Protein AF-A0A6G1GRZ4-F1 (afdb_monomer)

Structure (mmCIF, N/CA/C/O backbone):
data_AF-A0A6G1GRZ4-F1
#
_entry.id   AF-A0A6G1GRZ4-F1
#
loop_
_atom_site.group_PDB
_atom_site.id
_atom_site.type_symbol
_atom_site.label_atom_id
_atom_site.label_alt_id
_atom_site.label_comp_id
_atom_site.label_asym_id
_atom_site.label_entity_id
_atom_site.label_seq_id
_atom_site.pdbx_PDB_ins_code
_atom_site.Cartn_x
_atom_site.Cartn_y
_atom_site.Cartn_z
_atom_site.occupancy
_atom_site.B_iso_or_equiv
_atom_site.auth_seq_id
_atom_site.auth_comp_id
_atom_site.auth_asym_id
_atom_site.auth_atom_id
_atom_site.pdbx_PDB_model_num
ATOM 1 N N . MET A 1 1 ? -4.459 -6.170 14.597 1.00 85.19 1 MET A N 1
ATOM 2 C CA . MET A 1 1 ? -5.918 -6.079 14.351 1.00 85.19 1 MET A CA 1
ATOM 3 C C . MET A 1 1 ? -6.685 -5.487 15.527 1.00 85.19 1 MET A C 1
ATOM 5 O O . MET A 1 1 ? -7.408 -4.530 15.297 1.00 85.19 1 MET A O 1
ATOM 9 N N . ALA A 1 2 ? -6.501 -5.977 16.762 1.00 92.88 2 ALA A N 1
ATOM 10 C CA . ALA A 1 2 ? -7.167 -5.417 17.949 1.00 92.88 2 ALA A CA 1
ATOM 11 C C . ALA A 1 2 ? -7.044 -3.885 18.060 1.00 92.88 2 ALA A C 1
ATOM 13 O O . ALA A 1 2 ? -8.046 -3.216 18.257 1.00 92.88 2 ALA A O 1
ATOM 14 N N . GLU A 1 3 ? -5.856 -3.316 17.834 1.00 94.50 3 GLU A N 1
ATOM 15 C CA . GLU A 1 3 ? -5.660 -1.858 17.873 1.00 94.50 3 GLU A CA 1
ATOM 16 C C . GLU A 1 3 ? -6.570 -1.084 16.898 1.00 94.50 3 GLU A C 1
ATOM 18 O O . GLU A 1 3 ? -7.199 -0.107 17.303 1.00 94.50 3 GLU A O 1
ATOM 23 N N . MET A 1 4 ? -6.709 -1.539 15.650 1.00 94.25 4 MET A N 1
ATOM 24 C CA . MET A 1 4 ? -7.566 -0.894 14.647 1.00 94.25 4 MET A CA 1
ATOM 25 C C . MET A 1 4 ? -9.053 -0.998 14.996 1.00 94.25 4 MET A C 1
ATOM 27 O O . MET A 1 4 ? -9.792 -0.027 14.838 1.00 94.25 4 MET A O 1
ATOM 31 N N . LEU A 1 5 ? -9.484 -2.151 15.514 1.00 94.12 5 LEU A N 1
ATOM 32 C CA . LEU A 1 5 ? -10.855 -2.340 15.990 1.00 94.12 5 LEU A CA 1
ATOM 33 C C . LEU A 1 5 ? -11.152 -1.456 17.201 1.00 94.12 5 LEU A C 1
ATOM 35 O O . LEU A 1 5 ? -12.172 -0.774 17.213 1.00 94.12 5 LEU A O 1
ATOM 39 N N . SER A 1 6 ? -10.240 -1.394 18.173 1.00 95.75 6 SER A N 1
ATOM 40 C CA . SER A 1 6 ? -10.379 -0.520 19.338 1.00 95.75 6 SER A CA 1
ATOM 41 C C . SER A 1 6 ? -10.463 0.950 18.939 1.00 95.75 6 SER A C 1
ATOM 43 O O . SER A 1 6 ? -11.279 1.676 19.497 1.00 95.75 6 SER A O 1
ATOM 45 N N . ARG A 1 7 ? -9.682 1.396 17.943 1.00 95.50 7 ARG A N 1
ATOM 46 C CA . ARG A 1 7 ? -9.794 2.759 17.396 1.00 95.50 7 ARG A CA 1
ATOM 47 C C . ARG A 1 7 ? -11.173 3.014 16.804 1.00 95.50 7 ARG A C 1
ATOM 49 O O . ARG A 1 7 ? -11.768 4.043 17.098 1.00 95.50 7 ARG A O 1
ATOM 56 N N . TYR A 1 8 ? -11.688 2.088 15.998 1.00 94.69 8 TYR A N 1
ATOM 57 C CA . TYR A 1 8 ? -13.013 2.248 15.404 1.00 94.69 8 TYR A CA 1
ATOM 58 C C . TYR A 1 8 ? -14.123 2.275 16.463 1.00 94.69 8 TYR A C 1
ATOM 60 O O . TYR A 1 8 ? -14.968 3.166 16.439 1.00 94.69 8 TYR A O 1
ATOM 68 N N . ILE A 1 9 ? -14.079 1.355 17.432 1.00 95.19 9 ILE A N 1
ATOM 69 C CA . ILE A 1 9 ? -15.035 1.302 18.545 1.00 95.19 9 ILE A CA 1
ATOM 70 C C . ILE A 1 9 ? -14.969 2.585 19.375 1.00 95.19 9 ILE A C 1
ATOM 72 O O . ILE A 1 9 ? -16.011 3.143 19.691 1.00 95.19 9 ILE A O 1
ATOM 76 N N . ALA A 1 10 ? -13.774 3.090 19.691 1.00 95.94 10 ALA A N 1
ATOM 77 C CA . ALA A 1 10 ? -13.623 4.329 20.449 1.00 95.94 10 ALA A CA 1
ATOM 78 C C . ALA A 1 10 ? -14.286 5.525 19.745 1.00 95.94 10 ALA A C 1
ATOM 80 O O . ALA A 1 10 ? -14.980 6.289 20.403 1.00 95.94 10 ALA A O 1
ATOM 81 N N . ILE A 1 11 ? -14.138 5.639 18.419 1.00 95.12 11 ILE A N 1
ATOM 82 C CA . ILE A 1 11 ? -14.781 6.688 17.603 1.00 95.12 11 ILE A CA 1
ATOM 83 C C . ILE A 1 11 ? -16.314 6.541 17.610 1.00 95.12 11 ILE A C 1
ATOM 85 O O . ILE A 1 11 ? -17.037 7.536 17.608 1.00 95.12 11 ILE A O 1
ATOM 89 N N . ILE A 1 12 ? -16.829 5.306 17.621 1.00 95.38 12 ILE A N 1
ATOM 90 C CA . ILE A 1 12 ? -18.275 5.064 17.741 1.00 95.38 12 ILE A CA 1
ATOM 91 C C . ILE A 1 12 ? -18.772 5.477 19.127 1.00 95.38 12 ILE A C 1
ATOM 93 O O . ILE A 1 12 ? -19.764 6.191 19.249 1.00 95.38 12 ILE A O 1
ATOM 97 N N . LEU A 1 13 ? -18.072 5.045 20.176 1.00 96.62 13 LEU A N 1
ATOM 98 C CA . LEU A 1 13 ? -18.449 5.316 21.561 1.00 96.62 13 LEU A CA 1
ATOM 99 C C . LEU A 1 13 ? -18.301 6.797 21.937 1.00 96.62 13 LEU A C 1
ATOM 101 O O . LEU A 1 13 ? -19.039 7.264 22.800 1.00 96.62 13 LEU A O 1
ATOM 105 N N . SER A 1 14 ? -17.399 7.545 21.291 1.00 96.44 14 SER A N 1
ATOM 106 C CA . SER A 1 14 ? -17.286 9.001 21.464 1.00 96.44 14 SER A CA 1
ATOM 107 C C . SER A 1 14 ? -18.373 9.789 20.726 1.00 96.44 14 SER A C 1
ATOM 109 O O . SER A 1 14 ? -18.487 10.997 20.921 1.00 96.44 14 SER A O 1
ATOM 111 N N . GLY A 1 15 ? -19.183 9.131 19.888 1.00 95.31 15 GLY A N 1
ATOM 112 C CA . GLY A 1 15 ? -20.214 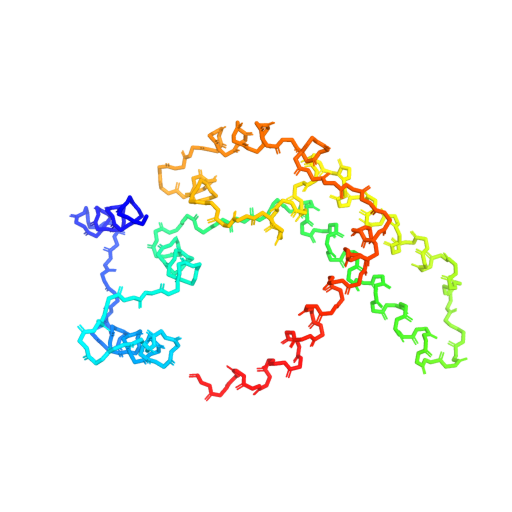9.772 19.071 1.00 95.31 15 GLY A CA 1
ATOM 113 C C . GLY A 1 15 ? -19.679 10.478 17.819 1.00 95.31 15 GLY A C 1
ATOM 114 O O . GLY A 1 15 ? -20.458 11.080 17.085 1.00 95.31 15 GLY A O 1
ATOM 115 N N . GLU A 1 16 ? -18.376 10.388 17.531 1.00 94.00 16 GLU A N 1
ATOM 116 C CA . GLU A 1 16 ? -17.759 10.976 16.331 1.00 94.00 16 GLU A CA 1
ATOM 117 C C . GLU A 1 16 ? -18.181 10.269 15.035 1.00 94.00 16 GLU A C 1
ATOM 119 O O . GLU A 1 16 ? -18.096 10.842 13.945 1.00 94.00 16 GLU A O 1
ATOM 124 N N . ARG A 1 17 ? -18.629 9.012 15.127 1.00 92.69 17 ARG A N 1
ATOM 125 C CA . ARG A 1 17 ? -19.144 8.249 13.986 1.00 92.69 17 ARG A CA 1
ATOM 126 C C . ARG A 1 17 ? -20.278 7.325 14.417 1.00 92.69 17 ARG A C 1
ATOM 128 O O . ARG A 1 17 ? -20.197 6.674 15.449 1.00 92.69 17 ARG A O 1
ATOM 135 N N . ALA A 1 18 ? -21.309 7.214 13.587 1.00 92.25 18 ALA A N 1
ATOM 136 C CA . ALA A 1 18 ? -22.371 6.230 13.772 1.00 92.25 18 ALA A CA 1
ATOM 137 C C . ALA A 1 18 ? -22.049 4.920 13.035 1.00 92.25 18 ALA A C 1
ATOM 139 O O . ALA A 1 18 ? -21.294 4.904 12.055 1.00 92.25 18 ALA A O 1
ATOM 140 N N . LEU A 1 19 ? -22.651 3.820 13.488 1.00 90.25 19 LEU A N 1
ATOM 141 C CA . LEU A 1 19 ? -22.699 2.595 12.694 1.00 90.25 19 LEU A CA 1
ATOM 142 C C . LEU A 1 19 ? -23.512 2.836 11.407 1.00 90.25 19 LEU A C 1
ATOM 144 O O . LEU A 1 19 ? -24.452 3.636 11.424 1.00 90.25 19 LEU A O 1
ATOM 148 N N . PRO A 1 20 ? -23.180 2.155 10.296 1.00 86.31 20 PRO A N 1
ATOM 149 C CA . PRO A 1 20 ? -24.023 2.157 9.104 1.00 86.31 20 PRO A CA 1
ATOM 150 C C . PRO A 1 20 ? -25.452 1.707 9.435 1.00 86.31 20 PRO A C 1
ATOM 152 O O . PRO A 1 20 ? -25.642 0.803 10.248 1.00 86.31 20 PRO A O 1
ATOM 155 N N . LEU A 1 21 ? -26.455 2.300 8.780 1.00 89.81 21 LEU A N 1
ATOM 156 C CA . LEU A 1 21 ? -27.864 1.928 8.978 1.00 89.81 21 LEU A CA 1
ATOM 157 C C . LEU A 1 21 ? -28.127 0.452 8.638 1.00 89.81 21 LEU A C 1
ATOM 159 O O . LEU A 1 21 ? -28.965 -0.192 9.257 1.00 89.81 21 LEU A O 1
ATOM 163 N N . ASP A 1 22 ? -27.382 -0.089 7.678 1.00 92.88 22 ASP A N 1
ATOM 164 C CA . ASP A 1 22 ? -27.464 -1.462 7.188 1.00 92.88 22 ASP A CA 1
ATOM 165 C C . ASP A 1 22 ? -26.391 -2.380 7.800 1.00 92.88 22 ASP A C 1
ATOM 167 O O . ASP A 1 22 ? -26.059 -3.413 7.217 1.00 92.88 22 ASP A O 1
ATOM 171 N N . TYR A 1 23 ? -25.841 -2.034 8.972 1.00 87.81 23 TYR A N 1
ATOM 172 C CA . TYR A 1 23 ? -24.725 -2.767 9.585 1.00 87.81 23 TYR A CA 1
ATOM 173 C C . TYR A 1 23 ? -24.983 -4.275 9.716 1.00 87.81 23 TYR A C 1
ATOM 175 O O . TYR A 1 23 ? -24.092 -5.072 9.433 1.00 87.81 23 TYR A O 1
ATOM 183 N N . GLU A 1 24 ? -26.203 -4.686 10.074 1.00 91.12 24 GLU A N 1
ATOM 184 C CA . GLU A 1 24 ? -26.565 -6.106 10.155 1.00 91.12 24 GLU A CA 1
ATOM 185 C C . GLU A 1 24 ? -26.484 -6.800 8.786 1.00 91.12 24 GLU A C 1
ATOM 187 O O . GLU A 1 24 ? -25.912 -7.885 8.658 1.00 91.12 24 GLU A O 1
ATOM 192 N N . ALA A 1 25 ? -27.029 -6.169 7.744 1.00 91.19 25 ALA A N 1
ATOM 193 C CA . ALA A 1 25 ? -26.990 -6.708 6.390 1.00 91.19 25 ALA A CA 1
ATOM 194 C C . ALA A 1 25 ? -25.555 -6.748 5.846 1.00 91.19 25 ALA A C 1
ATOM 196 O O . ALA A 1 25 ? -25.184 -7.697 5.155 1.00 91.19 25 ALA A O 1
ATOM 197 N N . GLN A 1 26 ? -24.732 -5.748 6.172 1.00 86.75 26 GLN A N 1
ATOM 198 C CA . GLN A 1 26 ? -23.308 -5.756 5.849 1.00 86.75 26 GLN A CA 1
ATOM 199 C C . GLN A 1 26 ? -22.577 -6.889 6.579 1.00 86.75 26 GLN A C 1
ATOM 201 O O . GLN A 1 26 ? -21.848 -7.631 5.937 1.00 86.75 26 GLN A O 1
ATOM 206 N N . ALA A 1 27 ? -22.818 -7.089 7.878 1.00 86.56 27 ALA A N 1
ATOM 207 C CA . ALA A 1 27 ? -22.190 -8.163 8.648 1.00 86.56 27 ALA A CA 1
ATOM 208 C C . ALA A 1 27 ? -22.529 -9.555 8.089 1.00 86.56 27 ALA A C 1
ATOM 210 O O . ALA A 1 27 ? -21.668 -10.430 8.041 1.00 86.56 27 ALA A O 1
ATOM 211 N N . ARG A 1 28 ? -23.764 -9.760 7.609 1.00 89.38 28 ARG A N 1
ATOM 212 C CA . ARG A 1 28 ? -24.159 -11.009 6.933 1.00 89.38 28 ARG A CA 1
ATOM 213 C C . ARG A 1 28 ? -23.442 -11.206 5.597 1.00 89.38 28 ARG A C 1
ATOM 215 O O . ARG A 1 28 ? -23.057 -12.332 5.296 1.00 89.38 28 ARG A O 1
ATOM 222 N N . ARG A 1 29 ? -23.264 -10.136 4.813 1.00 86.81 29 ARG A N 1
ATOM 223 C CA . ARG A 1 29 ? -22.509 -10.171 3.549 1.00 86.81 29 ARG A CA 1
ATOM 224 C C . ARG A 1 29 ? -21.030 -10.463 3.788 1.00 86.81 29 ARG A C 1
ATOM 226 O O . ARG A 1 29 ? -20.500 -11.367 3.153 1.00 86.81 29 ARG A O 1
ATOM 233 N N . ASP A 1 30 ? -20.410 -9.766 4.739 1.00 84.12 30 ASP A N 1
ATOM 234 C CA . ASP A 1 30 ? -19.010 -9.971 5.123 1.00 84.12 30 ASP A CA 1
ATOM 235 C C . ASP A 1 30 ? -18.803 -11.430 5.583 1.00 84.12 30 ASP A C 1
ATOM 237 O O . ASP A 1 30 ? -17.940 -12.126 5.056 1.00 84.12 30 ASP A O 1
ATOM 241 N N . ALA A 1 31 ? -19.686 -11.954 6.444 1.00 84.44 31 ALA A N 1
ATOM 242 C CA . ALA A 1 31 ? -19.628 -13.346 6.898 1.00 84.44 31 ALA A CA 1
ATOM 243 C C . ALA A 1 31 ? -19.829 -14.377 5.769 1.00 84.44 31 ALA A C 1
ATOM 245 O O . ALA A 1 31 ? -19.246 -15.461 5.809 1.00 84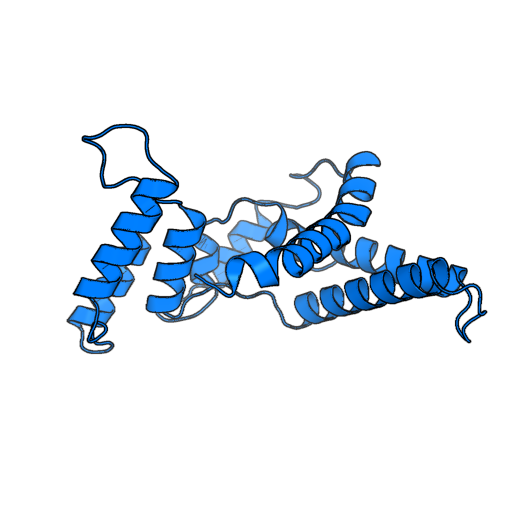.44 31 ALA A O 1
ATOM 246 N N . ALA A 1 32 ? -20.671 -14.082 4.772 1.00 85.31 32 ALA A N 1
ATOM 247 C CA . ALA A 1 32 ? -20.861 -14.959 3.617 1.00 85.31 32 ALA A CA 1
ATOM 248 C C . ALA A 1 32 ? -19.614 -14.983 2.717 1.00 85.31 32 ALA A C 1
ATOM 250 O O . ALA A 1 32 ? -19.168 -16.064 2.340 1.00 85.31 32 ALA A O 1
ATOM 251 N N . ALA A 1 33 ? -19.020 -13.818 2.444 1.00 81.75 33 ALA A N 1
ATOM 252 C CA . ALA A 1 33 ? -17.794 -13.701 1.656 1.00 81.75 33 ALA A CA 1
ATOM 253 C C . ALA A 1 33 ? -16.592 -14.368 2.352 1.00 81.75 33 ALA A C 1
ATOM 255 O O . ALA A 1 33 ? -15.832 -15.105 1.725 1.00 81.75 33 ALA A O 1
ATOM 256 N N . GLU A 1 34 ? -16.453 -14.185 3.669 1.00 81.94 34 GLU A N 1
ATOM 257 C CA . GLU A 1 34 ? -15.432 -14.866 4.476 1.00 81.94 34 GLU A CA 1
ATOM 258 C C . GLU A 1 34 ? -15.590 -16.388 4.413 1.00 81.94 34 GLU A C 1
ATOM 260 O O . GLU A 1 34 ? -14.606 -17.112 4.281 1.00 81.94 34 GLU A O 1
ATOM 265 N N . ARG A 1 35 ? -16.828 -16.898 4.443 1.00 81.00 35 ARG A N 1
ATOM 266 C CA . ARG A 1 35 ? -17.087 -18.336 4.295 1.00 81.00 35 ARG A CA 1
ATOM 267 C C . ARG A 1 35 ? -16.753 -18.868 2.915 1.00 81.00 35 ARG A C 1
ATOM 269 O O . ARG A 1 35 ? -16.422 -20.036 2.827 1.00 81.00 35 ARG A O 1
ATOM 276 N N . GLU A 1 36 ? -16.857 -18.081 1.857 1.00 82.19 36 GLU A N 1
ATOM 277 C CA . GLU A 1 36 ? -16.474 -18.544 0.522 1.00 82.19 36 GLU A CA 1
ATOM 278 C C . GLU A 1 36 ? -14.949 -18.651 0.395 1.00 82.19 36 GLU A C 1
ATOM 280 O O . GLU A 1 36 ? -14.427 -19.642 -0.111 1.00 82.19 36 GLU A O 1
ATOM 285 N N . TYR A 1 37 ? -14.228 -17.654 0.911 1.00 75.19 37 TYR A N 1
ATOM 286 C CA . TYR A 1 37 ? -12.786 -17.523 0.702 1.00 75.19 37 TYR A CA 1
ATOM 287 C C . TYR A 1 37 ? -11.927 -18.237 1.760 1.00 75.19 37 TYR A C 1
ATOM 289 O O . TYR A 1 37 ? -10.833 -18.718 1.468 1.00 75.19 37 TYR A O 1
ATOM 297 N N . CYS A 1 38 ? -12.408 -18.326 3.002 1.00 77.25 38 CYS A N 1
ATOM 298 C CA . CYS A 1 38 ? -11.659 -18.805 4.166 1.00 77.25 38 CYS A CA 1
ATOM 299 C C . CYS A 1 38 ? -12.239 -20.094 4.781 1.00 77.25 38 CYS A C 1
ATOM 301 O O . CYS A 1 38 ? -12.006 -20.379 5.961 1.00 77.25 38 CYS A O 1
ATOM 303 N N . PHE A 1 39 ? -12.987 -20.895 4.011 1.00 79.06 39 PHE A N 1
ATOM 304 C CA . PHE A 1 39 ? -13.570 -22.141 4.514 1.00 79.06 39 PHE A CA 1
ATOM 305 C C . PHE A 1 39 ? -12.505 -23.202 4.811 1.00 79.06 39 PHE A C 1
ATOM 307 O O . PHE A 1 39 ? -12.053 -23.926 3.927 1.00 79.06 39 PHE A O 1
ATOM 314 N N . VAL A 1 40 ? -12.135 -23.327 6.085 1.00 78.94 40 VAL A N 1
ATOM 315 C CA . VAL A 1 40 ? -11.263 -24.413 6.566 1.00 78.94 40 VAL A CA 1
ATOM 316 C C . VAL A 1 40 ? -12.062 -25.471 7.329 1.00 78.94 40 VAL A C 1
ATOM 318 O O . VAL A 1 40 ? -11.754 -26.658 7.262 1.00 78.94 40 VAL A O 1
ATOM 321 N N . SER A 1 41 ? -13.095 -25.064 8.070 1.00 79.94 41 SER A N 1
ATOM 322 C CA . SER A 1 41 ? -13.912 -25.963 8.885 1.00 79.94 41 SER A CA 1
ATOM 323 C C . SER A 1 41 ? -15.295 -25.373 9.146 1.00 79.94 41 SER A C 1
ATOM 325 O O . SER A 1 41 ? -15.447 -24.157 9.255 1.00 79.94 41 SER A O 1
ATOM 327 N N . SER A 1 42 ? -16.298 -26.235 9.328 1.00 78.62 42 SER A N 1
ATOM 328 C CA . SER A 1 42 ? -17.683 -25.837 9.601 1.00 78.62 42 SER A CA 1
ATOM 329 C C . SER A 1 42 ? -17.889 -25.151 10.955 1.00 78.62 42 SER A C 1
ATOM 331 O O . SER A 1 42 ? -18.954 -24.586 11.170 1.00 78.62 42 SER A O 1
ATOM 333 N N . ILE A 1 43 ? -16.907 -25.208 11.862 1.00 81.25 43 ILE A N 1
ATOM 334 C CA . ILE A 1 43 ? -16.971 -24.593 13.200 1.00 81.25 43 ILE A CA 1
ATOM 335 C C . ILE A 1 43 ? -16.149 -23.302 13.321 1.00 81.25 43 ILE A C 1
ATOM 337 O O . ILE A 1 43 ? -16.244 -22.605 14.329 1.00 81.25 43 ILE A O 1
ATOM 341 N N . LEU A 1 44 ? -15.325 -22.977 12.319 1.00 81.31 44 LEU A N 1
ATOM 342 C CA . LEU A 1 44 ? -14.467 -21.796 12.340 1.00 81.31 44 LEU A CA 1
ATOM 343 C C . LEU A 1 44 ? -15.128 -20.676 11.530 1.00 81.31 44 LEU A C 1
ATOM 345 O O . LEU A 1 44 ? -15.191 -20.739 10.307 1.00 81.31 44 LEU A O 1
ATOM 349 N N . HIS A 1 45 ? -15.634 -19.653 12.223 1.00 81.38 45 HIS A N 1
ATOM 350 C CA . HIS A 1 45 ? -16.396 -18.545 11.621 1.00 81.38 45 HIS A CA 1
ATOM 351 C C . HIS A 1 45 ? -15.741 -17.170 11.791 1.00 81.38 45 HIS A C 1
ATOM 353 O O . HIS A 1 45 ? -16.386 -16.156 11.561 1.00 81.38 45 HIS A O 1
ATOM 359 N N . THR A 1 46 ? -14.495 -17.127 12.257 1.00 84.81 46 THR A N 1
ATOM 360 C CA . THR A 1 46 ? -13.800 -15.881 12.624 1.00 84.81 46 THR A CA 1
ATOM 361 C C . THR A 1 46 ? -12.532 -15.640 11.807 1.00 84.81 46 THR A C 1
ATOM 363 O O . THR A 1 46 ? -11.770 -14.722 12.114 1.00 84.81 46 THR A O 1
ATOM 366 N N . LEU A 1 47 ? -12.267 -16.483 10.803 1.00 87.56 47 LEU A N 1
ATOM 367 C CA . LEU A 1 47 ? -11.105 -16.332 9.937 1.00 87.56 47 LEU A CA 1
ATOM 368 C C . LEU A 1 47 ? -11.401 -15.271 8.878 1.00 87.56 47 LEU A C 1
ATOM 370 O O . LEU A 1 47 ? -12.404 -15.362 8.178 1.00 87.56 47 LEU A O 1
ATOM 374 N N . VAL A 1 48 ? -10.505 -14.296 8.760 1.00 87.00 48 VAL A N 1
ATOM 375 C CA . VAL A 1 48 ? -10.637 -13.175 7.825 1.00 87.00 48 VAL A CA 1
ATOM 376 C C . VAL A 1 48 ? -9.371 -13.036 6.991 1.00 87.00 48 VAL A C 1
ATOM 378 O O . VAL A 1 48 ? -8.269 -13.311 7.479 1.00 87.00 48 VAL A O 1
ATOM 381 N N . ASP A 1 49 ? -9.510 -12.550 5.756 1.00 87.38 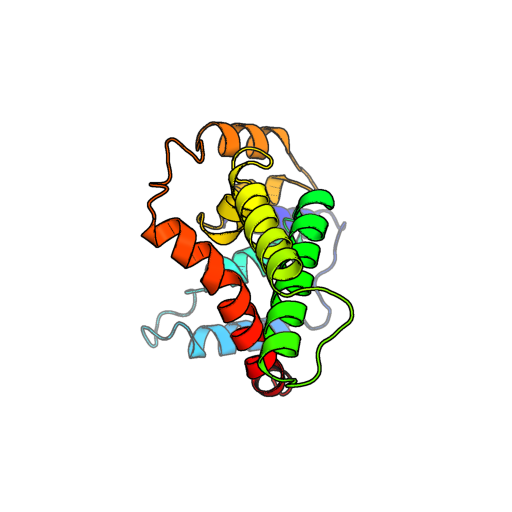49 ASP A N 1
ATOM 382 C CA . ASP A 1 49 ? -8.356 -12.080 4.991 1.00 87.38 49 ASP A CA 1
ATOM 383 C C . ASP A 1 49 ? -7.784 -10.836 5.675 1.00 87.38 49 ASP A C 1
ATOM 385 O O . ASP A 1 49 ? -8.439 -9.798 5.786 1.00 87.38 49 ASP A O 1
ATOM 389 N N . TYR A 1 50 ? -6.549 -10.951 6.160 1.00 88.06 50 TYR A N 1
ATOM 390 C CA . TYR A 1 50 ? -5.921 -9.904 6.956 1.00 88.06 50 TYR A CA 1
ATOM 391 C C . TYR A 1 50 ? -5.840 -8.562 6.214 1.00 88.06 50 TYR A C 1
ATOM 393 O O . TYR A 1 50 ? -6.074 -7.519 6.824 1.00 88.06 50 TYR A O 1
ATOM 401 N N . ASN A 1 51 ? -5.518 -8.5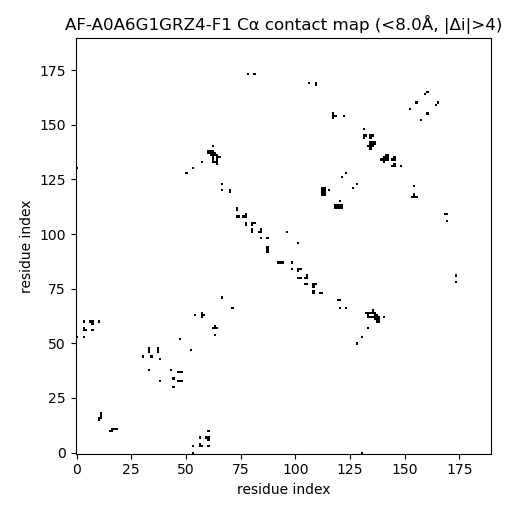69 4.917 1.00 88.75 51 ASN A N 1
ATOM 402 C CA . ASN A 1 51 ? -5.309 -7.342 4.151 1.00 88.75 51 ASN A CA 1
ATOM 403 C C . ASN A 1 51 ? -6.638 -6.644 3.873 1.00 88.75 51 ASN A C 1
ATOM 405 O O . ASN A 1 51 ? -6.782 -5.461 4.184 1.00 88.75 51 ASN A O 1
ATOM 409 N N . ALA A 1 52 ? -7.614 -7.390 3.352 1.00 86.56 52 ALA A N 1
ATOM 410 C CA . ALA A 1 52 ? -8.941 -6.868 3.053 1.00 86.56 52 ALA A CA 1
ATOM 411 C C . ALA A 1 52 ? -9.631 -6.359 4.326 1.00 86.56 52 ALA A C 1
ATOM 413 O O . ALA A 1 52 ? -10.214 -5.271 4.339 1.00 86.56 52 ALA A O 1
ATOM 414 N N . PHE A 1 53 ? -9.506 -7.103 5.428 1.00 88.88 53 PHE A N 1
ATOM 415 C CA . PHE A 1 53 ? -10.059 -6.701 6.713 1.00 88.88 53 PHE A CA 1
ATOM 416 C C . PHE A 1 53 ? -9.381 -5.440 7.262 1.00 88.88 53 PHE A C 1
ATOM 418 O O . PHE A 1 53 ? -10.067 -4.491 7.651 1.00 88.88 53 PHE A O 1
ATOM 425 N N . LEU A 1 54 ? -8.043 -5.390 7.273 1.00 92.50 54 LEU A N 1
ATOM 426 C CA . LEU A 1 54 ? -7.296 -4.227 7.755 1.00 92.50 54 LEU A CA 1
ATOM 427 C C . LEU A 1 54 ? -7.636 -2.970 6.947 1.00 92.50 54 LEU A C 1
ATOM 429 O O . LEU A 1 54 ? -7.879 -1.923 7.545 1.00 92.50 54 LEU A O 1
ATOM 433 N N . GLU A 1 55 ? -7.691 -3.072 5.618 1.00 91.19 55 GLU A N 1
ATOM 434 C CA . GLU A 1 55 ? -8.053 -1.964 4.731 1.00 91.19 55 GLU A CA 1
ATOM 435 C C . GLU A 1 55 ? -9.490 -1.489 4.988 1.00 91.19 55 GLU A C 1
ATOM 437 O O . GLU A 1 55 ? -9.728 -0.293 5.171 1.00 91.19 55 GLU A O 1
ATOM 442 N N . SER A 1 56 ? -10.441 -2.422 5.098 1.00 89.50 56 SER A N 1
ATOM 443 C CA . SER A 1 56 ? -11.843 -2.126 5.407 1.00 89.50 56 SER A CA 1
ATOM 444 C C . SER A 1 56 ? -11.989 -1.372 6.735 1.00 89.50 56 SER A C 1
ATOM 446 O O . SER A 1 56 ? -12.637 -0.320 6.801 1.00 89.50 56 SER A O 1
ATOM 448 N N . VAL A 1 57 ? -11.323 -1.838 7.797 1.00 92.31 57 VAL A N 1
ATOM 449 C CA . VAL A 1 57 ? -11.326 -1.150 9.097 1.00 92.31 57 VAL A CA 1
ATOM 450 C C . VAL A 1 57 ? -10.596 0.195 9.014 1.00 92.31 57 VAL A C 1
ATOM 452 O O . VAL A 1 57 ? -11.098 1.187 9.540 1.00 92.31 57 VAL A O 1
ATOM 455 N N . ALA A 1 58 ? -9.464 0.288 8.312 1.00 94.94 58 ALA A N 1
ATOM 456 C CA . ALA A 1 58 ? -8.737 1.546 8.130 1.00 94.94 58 ALA A CA 1
ATOM 457 C C . ALA A 1 58 ? -9.584 2.609 7.415 1.00 94.94 58 ALA A C 1
ATOM 459 O O . ALA A 1 58 ? -9.574 3.777 7.813 1.00 94.94 58 ALA A O 1
ATOM 460 N N . ARG A 1 59 ? -10.392 2.213 6.425 1.00 93.12 59 ARG A N 1
ATOM 461 C CA . ARG A 1 59 ? -11.349 3.094 5.740 1.00 93.12 59 ARG A CA 1
ATOM 462 C C . ARG A 1 59 ? -12.459 3.569 6.688 1.00 93.12 59 ARG A C 1
ATOM 464 O O . ARG A 1 59 ? -12.796 4.755 6.713 1.00 93.12 59 ARG A O 1
ATOM 471 N N . ARG A 1 60 ? -12.962 2.677 7.553 1.00 91.50 60 ARG A N 1
ATOM 472 C CA . ARG A 1 60 ? -13.942 2.996 8.613 1.00 91.50 60 ARG A CA 1
ATOM 473 C C . ARG A 1 60 ? -13.370 3.833 9.763 1.00 91.50 60 ARG A C 1
ATOM 475 O O . ARG A 1 60 ? -14.139 4.511 10.435 1.00 91.50 60 ARG A O 1
ATOM 482 N N . VAL A 1 61 ? -12.058 3.847 9.971 1.00 94.88 61 VAL A N 1
ATOM 483 C CA . VAL A 1 61 ? -11.383 4.775 10.898 1.00 94.88 61 VAL A CA 1
ATOM 484 C C . VAL A 1 61 ? -11.000 6.090 10.199 1.00 94.88 61 VAL A C 1
ATOM 486 O O . VAL A 1 61 ? -10.892 7.129 10.842 1.00 94.88 61 VAL A O 1
ATOM 489 N N . GLY A 1 62 ? -10.823 6.079 8.874 1.00 94.75 62 GLY A N 1
ATOM 490 C CA . GLY A 1 62 ? -10.319 7.220 8.102 1.00 94.75 62 GLY A CA 1
ATOM 491 C C . GLY A 1 62 ? -8.788 7.323 8.075 1.00 94.75 62 GLY A C 1
ATOM 492 O O . GLY A 1 62 ? -8.244 8.399 7.821 1.00 94.75 62 GLY A O 1
ATOM 493 N N . CYS A 1 63 ? -8.087 6.217 8.336 1.00 95.88 63 CYS A N 1
ATOM 494 C CA . CYS A 1 63 ? -6.624 6.119 8.340 1.00 95.88 63 CYS A CA 1
ATOM 495 C C . CYS A 1 63 ? -6.067 5.212 7.230 1.00 95.88 63 CYS A C 1
ATOM 497 O O . CYS A 1 63 ? -4.925 4.765 7.320 1.00 95.88 63 CYS A O 1
ATOM 499 N N . GLU A 1 64 ? -6.864 4.954 6.187 1.00 94.94 64 GLU A N 1
ATOM 500 C CA . GLU A 1 64 ? -6.446 4.212 4.994 1.00 94.94 64 GLU A CA 1
ATOM 501 C C . GLU A 1 64 ? -5.109 4.760 4.456 1.00 94.94 64 GLU A C 1
ATOM 503 O O . GLU A 1 64 ? -5.015 5.966 4.182 1.00 94.94 64 GLU A O 1
ATOM 508 N N . PRO A 1 65 ? -4.071 3.913 4.339 1.00 93.56 65 PRO A N 1
ATOM 509 C CA . PRO A 1 65 ? -2.764 4.336 3.856 1.00 93.56 65 PRO A CA 1
ATOM 510 C C . PRO A 1 65 ? -2.849 4.898 2.435 1.00 93.56 65 PRO A C 1
ATOM 512 O O . PRO A 1 65 ? -3.654 4.441 1.625 1.00 93.56 65 PRO A O 1
ATOM 515 N N . ARG A 1 66 ? -1.999 5.872 2.092 1.00 92.81 66 ARG A N 1
ATOM 516 C CA . ARG A 1 66 ? -1.913 6.402 0.722 1.00 92.81 66 ARG A CA 1
ATOM 517 C C . ARG A 1 66 ? -0.475 6.665 0.316 1.00 92.81 66 ARG A C 1
ATOM 519 O O . ARG A 1 66 ? 0.293 7.242 1.078 1.00 92.81 66 ARG A O 1
ATOM 526 N N . LEU A 1 67 ? -0.136 6.338 -0.925 1.00 91.75 67 LEU A N 1
ATOM 527 C CA . LEU A 1 67 ? 1.140 6.755 -1.494 1.00 91.75 67 LEU A CA 1
ATOM 528 C C . LEU A 1 67 ? 1.230 8.289 -1.611 1.00 91.75 67 LEU A C 1
ATOM 530 O O . LEU A 1 67 ? 0.217 8.941 -1.898 1.00 91.75 67 LEU A O 1
ATOM 534 N N . PRO A 1 68 ? 2.428 8.877 -1.439 1.00 92.44 68 PRO A N 1
ATOM 535 C CA . PRO A 1 68 ? 2.673 10.274 -1.775 1.00 92.44 68 PRO A CA 1
ATOM 536 C C . PRO A 1 68 ? 2.300 10.578 -3.230 1.00 92.44 68 PRO A C 1
ATOM 538 O O . PRO A 1 68 ? 2.470 9.743 -4.120 1.00 92.44 68 PRO A O 1
ATOM 541 N N . VAL A 1 69 ? 1.842 11.804 -3.500 1.00 92.44 69 VAL A N 1
ATOM 542 C CA . VAL A 1 69 ? 1.412 12.218 -4.851 1.00 92.44 69 VAL A CA 1
ATOM 543 C C . VAL A 1 69 ? 2.527 12.028 -5.880 1.00 92.44 69 VAL A C 1
ATOM 545 O O . VAL A 1 69 ? 2.268 11.567 -6.986 1.00 92.44 69 VAL A O 1
ATOM 548 N N . VAL A 1 70 ? 3.777 12.310 -5.505 1.00 93.31 70 VAL A N 1
ATOM 549 C CA . VAL A 1 70 ? 4.947 12.113 -6.376 1.00 93.31 70 VAL A CA 1
ATOM 550 C C . VAL A 1 70 ? 5.104 10.644 -6.775 1.00 93.31 70 VAL A C 1
ATOM 552 O O . VAL A 1 70 ? 5.343 10.353 -7.945 1.00 93.31 70 VAL A O 1
ATOM 555 N N . SER A 1 71 ? 4.895 9.714 -5.840 1.00 92.19 71 SER A N 1
ATOM 556 C CA . SER A 1 71 ? 4.931 8.277 -6.116 1.00 92.19 71 SER A CA 1
ATOM 557 C C . SER A 1 71 ? 3.821 7.853 -7.077 1.00 92.19 71 SER A C 1
ATOM 559 O O . SER A 1 71 ? 4.074 7.099 -8.013 1.00 92.19 71 SER A O 1
ATOM 561 N N . VAL A 1 72 ? 2.608 8.387 -6.894 1.00 91.12 72 VAL A N 1
ATOM 562 C CA . VAL A 1 72 ? 1.468 8.144 -7.796 1.00 91.12 72 VAL A CA 1
ATOM 563 C C . VAL A 1 72 ? 1.734 8.708 -9.195 1.00 91.12 72 VAL A C 1
ATOM 565 O O . VAL A 1 72 ? 1.438 8.054 -10.191 1.00 91.12 72 VAL A O 1
ATOM 568 N N . LEU A 1 73 ? 2.330 9.897 -9.300 1.00 91.69 73 LEU A N 1
ATOM 569 C CA . LEU A 1 73 ? 2.706 10.491 -10.585 1.00 91.69 73 LEU A CA 1
ATOM 570 C C . LEU A 1 73 ? 3.782 9.666 -11.292 1.00 91.69 73 LEU A C 1
ATOM 572 O O . LEU A 1 73 ? 3.639 9.364 -12.475 1.00 91.69 73 LEU A O 1
ATOM 576 N N . LEU A 1 74 ? 4.837 9.271 -10.574 1.00 90.81 74 LEU A N 1
ATOM 577 C CA . LEU A 1 74 ? 5.903 8.435 -11.122 1.00 90.81 74 LEU A CA 1
ATOM 578 C C . LEU A 1 74 ? 5.343 7.107 -11.640 1.00 90.81 74 LEU A C 1
ATOM 580 O O . LEU A 1 74 ? 5.710 6.658 -12.727 1.00 90.81 74 LEU A O 1
ATOM 584 N N . PHE A 1 75 ? 4.411 6.528 -10.884 1.00 88.38 75 PHE A N 1
ATOM 585 C CA . PHE A 1 75 ? 3.681 5.335 -11.268 1.00 88.38 75 PHE A CA 1
ATOM 586 C C . PHE A 1 75 ? 2.853 5.528 -12.546 1.00 88.38 75 PHE A C 1
ATOM 588 O O . PHE A 1 75 ? 3.006 4.774 -13.506 1.00 88.38 75 PHE A O 1
ATOM 595 N N . ASN A 1 76 ? 2.013 6.560 -12.597 1.00 89.62 76 ASN A N 1
ATOM 596 C CA . ASN A 1 76 ? 1.168 6.823 -13.761 1.00 89.62 76 ASN A CA 1
ATOM 597 C C . ASN A 1 76 ? 2.001 7.092 -15.021 1.00 89.62 76 ASN A C 1
ATOM 599 O O . ASN A 1 76 ? 1.665 6.599 -16.092 1.00 89.62 76 ASN A O 1
ATOM 603 N N . LEU A 1 77 ? 3.127 7.802 -14.897 1.00 90.44 77 LEU A N 1
ATOM 604 C CA . LEU A 1 77 ? 4.057 8.017 -16.010 1.00 90.44 77 LEU A CA 1
ATOM 605 C C . LEU A 1 77 ? 4.662 6.705 -16.528 1.00 90.44 77 LEU A C 1
ATOM 607 O O . LEU A 1 77 ? 4.851 6.560 -17.735 1.00 90.44 77 LEU A O 1
ATOM 611 N N . HIS A 1 78 ? 4.954 5.750 -15.641 1.00 89.25 78 HIS A N 1
ATOM 612 C CA . HIS A 1 78 ? 5.384 4.413 -16.048 1.00 89.25 78 HIS A CA 1
ATOM 613 C C . HIS A 1 78 ? 4.280 3.683 -16.821 1.00 89.25 78 HIS A C 1
ATOM 615 O O . HIS A 1 78 ? 4.550 3.148 -17.893 1.00 89.25 78 HIS A O 1
ATOM 621 N N . MET A 1 79 ? 3.036 3.714 -16.333 1.00 87.06 79 MET A N 1
ATOM 622 C CA . MET A 1 79 ? 1.903 3.085 -17.022 1.00 87.06 79 MET A CA 1
ATOM 623 C C . MET A 1 79 ? 1.652 3.690 -18.402 1.00 87.06 79 MET A C 1
ATOM 625 O O . MET A 1 79 ? 1.421 2.950 -19.355 1.00 87.06 79 MET A O 1
ATOM 629 N N . THR A 1 80 ? 1.776 5.011 -18.546 1.00 87.75 80 THR A N 1
ATOM 630 C CA . THR A 1 80 ? 1.709 5.662 -19.859 1.00 87.75 80 THR A CA 1
ATOM 631 C C . THR A 1 80 ? 2.794 5.134 -20.797 1.00 87.75 80 THR A C 1
ATOM 633 O O . THR A 1 80 ? 2.497 4.826 -21.947 1.00 87.75 80 THR A O 1
ATOM 636 N N . ALA A 1 81 ? 4.032 4.964 -20.319 1.00 88.31 81 ALA A N 1
ATOM 637 C CA . ALA A 1 81 ? 5.113 4.402 -21.131 1.00 88.31 81 ALA A CA 1
ATOM 638 C C . ALA A 1 81 ? 4.822 2.953 -21.566 1.00 88.31 81 ALA A C 1
ATOM 640 O O . ALA A 1 81 ? 5.067 2.602 -22.715 1.00 88.31 81 ALA A O 1
ATOM 641 N N . VAL A 1 82 ? 4.241 2.133 -20.684 1.00 86.31 82 VAL A N 1
ATOM 642 C CA . VAL A 1 82 ? 3.817 0.757 -21.005 1.00 86.31 82 VAL A CA 1
ATOM 643 C C . VAL A 1 82 ? 2.735 0.752 -22.084 1.00 86.31 82 VAL A C 1
ATOM 645 O O . VAL A 1 82 ? 2.843 0.004 -23.052 1.00 86.31 82 VAL A O 1
ATOM 648 N N . VAL A 1 83 ? 1.710 1.599 -21.955 1.00 85.31 83 VAL A N 1
ATOM 649 C CA . VAL A 1 83 ? 0.637 1.706 -22.957 1.00 85.31 83 VAL A CA 1
ATOM 650 C C . VAL A 1 83 ? 1.199 2.146 -24.307 1.00 85.31 83 VAL A C 1
ATOM 652 O O . VAL A 1 83 ? 0.847 1.554 -25.323 1.00 85.31 83 VAL A O 1
ATOM 655 N N . LEU A 1 84 ? 2.107 3.125 -24.327 1.00 86.19 84 LEU A N 1
ATOM 656 C CA . LEU A 1 84 ? 2.772 3.557 -25.558 1.00 86.19 84 LEU A CA 1
ATOM 657 C C . LEU A 1 84 ? 3.574 2.418 -26.203 1.00 86.19 84 LEU A C 1
ATOM 659 O O . LEU A 1 84 ? 3.426 2.202 -27.401 1.00 86.19 84 LEU A O 1
ATOM 663 N N . LEU A 1 85 ? 4.337 1.637 -25.427 1.00 86.00 85 LEU A N 1
ATOM 664 C CA . LEU A 1 85 ? 5.062 0.466 -25.946 1.00 86.00 85 LEU A CA 1
ATOM 665 C C . LEU A 1 85 ? 4.119 -0.577 -26.557 1.00 86.00 85 LEU A C 1
ATOM 667 O O . LEU A 1 85 ? 4.403 -1.122 -27.620 1.00 86.00 85 LEU A O 1
ATOM 671 N N . VAL A 1 86 ? 2.987 -0.851 -25.903 1.00 84.19 86 VAL A N 1
ATOM 672 C CA . VAL A 1 86 ? 1.987 -1.802 -26.411 1.00 84.19 86 VAL A CA 1
ATOM 673 C C . VAL A 1 86 ? 1.335 -1.280 -27.692 1.00 84.19 86 VAL A C 1
ATOM 675 O O . VAL A 1 86 ? 1.152 -2.042 -28.638 1.00 84.19 86 VAL A O 1
ATOM 678 N N . LEU A 1 87 ? 1.012 0.013 -27.761 1.00 85.12 87 LEU A N 1
ATOM 679 C CA . LEU A 1 87 ? 0.440 0.625 -28.961 1.00 85.12 87 LEU A CA 1
ATOM 680 C C . LEU A 1 87 ? 1.433 0.639 -30.128 1.00 85.12 87 LEU A C 1
ATOM 682 O O . LEU A 1 87 ? 1.042 0.314 -31.247 1.00 85.12 87 LEU A O 1
ATOM 686 N N . GLU A 1 88 ? 2.703 0.961 -29.883 1.00 84.06 88 GLU A N 1
ATOM 687 C CA . GLU A 1 88 ? 3.775 0.880 -30.886 1.00 84.06 88 GLU A CA 1
ATOM 688 C C . GLU A 1 88 ? 3.993 -0.556 -31.379 1.00 84.06 88 GLU A C 1
ATOM 690 O O . GLU A 1 88 ? 4.287 -0.766 -32.551 1.00 84.06 88 GLU A O 1
ATOM 695 N N . TRP A 1 89 ? 3.821 -1.552 -30.508 1.00 82.00 89 TRP A N 1
ATOM 696 C CA . TRP A 1 89 ? 3.917 -2.962 -30.883 1.00 82.00 89 TRP A CA 1
ATOM 697 C C . TRP A 1 89 ? 2.727 -3.436 -31.730 1.00 82.00 89 TRP A C 1
ATOM 699 O O . TRP A 1 89 ? 2.902 -4.175 -32.697 1.00 82.00 89 TRP A O 1
ATOM 709 N N . LEU A 1 90 ? 1.507 -3.030 -31.365 1.00 83.75 90 LEU A N 1
ATOM 710 C CA . LEU A 1 90 ? 0.273 -3.455 -32.036 1.00 83.75 90 LEU A CA 1
ATOM 711 C C . LEU A 1 90 ? 0.011 -2.701 -33.342 1.00 83.75 90 LEU A C 1
ATOM 713 O O . LEU A 1 90 ? -0.599 -3.248 -34.260 1.00 83.75 90 LEU A O 1
ATOM 717 N N . SER A 1 91 ? 0.435 -1.441 -33.429 1.00 74.19 91 SER A N 1
ATOM 718 C CA . SER A 1 91 ? 0.260 -0.629 -34.627 1.00 74.19 91 SER A CA 1
ATOM 719 C C . SER A 1 91 ? 1.527 -0.654 -35.480 1.00 74.19 91 SER A C 1
ATOM 721 O O . SER A 1 91 ? 2.573 -0.150 -35.099 1.00 74.19 91 SER A O 1
ATOM 723 N N . TRP A 1 92 ? 1.424 -1.181 -36.703 1.00 59.62 92 TRP A N 1
ATOM 724 C CA . TRP A 1 92 ? 2.503 -1.117 -37.705 1.00 59.62 92 TRP A CA 1
ATOM 725 C C . TRP A 1 92 ? 2.807 0.331 -38.160 1.00 59.62 92 TRP A C 1
ATOM 727 O O . TRP A 1 92 ? 3.767 0.598 -38.885 1.00 59.62 92 TRP A O 1
ATOM 737 N N . SER A 1 93 ? 1.972 1.293 -37.762 1.00 62.84 93 SER A N 1
ATOM 738 C CA . SER A 1 93 ? 2.125 2.704 -38.099 1.00 62.84 93 SER A CA 1
ATOM 739 C C . SER A 1 93 ? 3.159 3.356 -37.188 1.00 62.84 93 SER A C 1
ATOM 741 O O . SER A 1 93 ? 2.975 3.405 -35.978 1.00 62.84 93 SER A O 1
ATOM 743 N N . ARG A 1 94 ? 4.231 3.906 -37.766 1.00 62.34 94 ARG A N 1
ATOM 744 C CA . ARG A 1 94 ? 5.244 4.687 -37.039 1.00 62.34 94 ARG A CA 1
ATOM 745 C C . ARG A 1 94 ? 4.601 5.935 -36.423 1.00 62.34 94 ARG A C 1
ATOM 747 O O . ARG A 1 94 ? 4.295 6.887 -37.136 1.00 62.34 94 ARG A O 1
ATOM 754 N N . TRP A 1 95 ? 4.401 5.926 -35.109 1.00 64.44 95 TRP A N 1
ATOM 755 C CA . TRP A 1 95 ? 4.027 7.115 -34.343 1.00 64.44 95 TRP A CA 1
ATOM 756 C C . TRP A 1 95 ? 5.178 8.139 -34.335 1.00 64.44 95 TRP A C 1
ATOM 758 O O . TRP A 1 95 ? 6.321 7.820 -34.656 1.00 64.44 95 TRP A O 1
ATOM 768 N N . MET A 1 96 ? 4.877 9.386 -33.957 1.00 67.19 96 MET A N 1
ATOM 769 C CA . MET A 1 96 ? 5.849 10.493 -33.891 1.00 67.19 96 MET A CA 1
ATOM 770 C C . MET A 1 96 ? 6.990 10.273 -32.880 1.00 67.19 96 MET A C 1
ATOM 772 O O . MET A 1 96 ? 7.991 10.987 -32.932 1.00 67.19 96 MET A O 1
ATOM 776 N N . ILE A 1 97 ? 6.849 9.320 -31.955 1.00 77.19 97 ILE A N 1
ATOM 777 C CA . ILE A 1 97 ? 7.846 9.017 -30.926 1.00 77.19 97 ILE A CA 1
ATOM 778 C C . ILE A 1 97 ? 8.636 7.785 -31.378 1.00 77.19 97 ILE A C 1
ATOM 780 O O . ILE A 1 97 ? 8.036 6.770 -31.728 1.00 77.19 97 ILE A O 1
ATOM 784 N N . PRO A 1 98 ? 9.975 7.846 -31.411 1.00 85.62 98 PRO A N 1
ATOM 785 C CA . PRO A 1 98 ? 10.762 6.684 -31.775 1.00 85.62 98 PRO A CA 1
ATOM 786 C C . PRO A 1 98 ? 10.771 5.656 -30.632 1.00 85.62 98 PRO A C 1
ATOM 788 O O . PRO A 1 98 ? 10.960 6.026 -29.475 1.00 85.62 98 PRO A O 1
ATOM 791 N N . LEU A 1 99 ? 10.681 4.363 -30.970 1.00 83.75 99 LEU A N 1
ATOM 792 C CA . LEU A 1 99 ? 10.637 3.238 -30.016 1.00 83.75 99 LEU A CA 1
ATOM 793 C C . LEU A 1 99 ? 11.702 3.319 -28.912 1.00 83.75 99 LEU A C 1
ATOM 795 O O . LEU A 1 99 ? 11.432 3.037 -27.747 1.00 83.75 99 LEU A O 1
ATOM 799 N N . TRP A 1 100 ? 12.926 3.735 -29.253 1.00 86.62 100 TRP A N 1
ATOM 800 C CA . TRP A 1 100 ? 14.008 3.860 -28.273 1.00 86.62 100 TRP A CA 1
ATOM 801 C C . TRP A 1 100 ? 13.703 4.900 -27.186 1.00 86.62 100 TRP A C 1
ATOM 803 O O . TRP A 1 100 ? 14.089 4.692 -26.037 1.00 86.62 100 TRP A O 1
ATOM 813 N N . ALA A 1 101 ? 12.997 5.986 -27.512 1.00 88.88 101 ALA A N 1
ATOM 814 C CA . ALA A 1 101 ? 12.607 7.006 -26.544 1.00 88.88 101 ALA A CA 1
ATOM 815 C C . ALA A 1 101 ? 11.529 6.465 -25.597 1.00 88.88 101 ALA A C 1
ATOM 817 O O . ALA A 1 101 ? 11.603 6.690 -24.388 1.00 88.88 101 ALA A O 1
ATOM 818 N N . THR A 1 102 ? 10.583 5.682 -26.117 1.00 86.38 102 THR A N 1
ATOM 819 C CA . THR A 1 102 ? 9.546 5.020 -25.316 1.00 86.38 102 THR A CA 1
ATOM 820 C C . THR A 1 102 ? 10.156 3.964 -24.383 1.00 86.38 102 THR A C 1
ATOM 822 O O . THR A 1 102 ? 9.841 3.931 -23.191 1.00 86.38 102 THR A O 1
ATOM 825 N N . VAL A 1 103 ? 11.123 3.174 -24.869 1.00 88.25 103 VAL A N 1
ATOM 826 C CA . VAL A 1 103 ? 11.891 2.217 -24.049 1.00 88.25 103 VAL A CA 1
ATOM 827 C C . VAL A 1 103 ? 12.711 2.932 -22.971 1.00 88.25 103 VAL A C 1
ATOM 829 O O . VAL A 1 103 ? 12.697 2.515 -21.813 1.00 88.25 103 VAL A O 1
ATOM 832 N N . GLN A 1 104 ? 13.401 4.027 -23.304 1.00 90.50 104 GLN A N 1
ATOM 833 C CA . GLN A 1 104 ? 14.149 4.816 -22.319 1.00 90.50 104 GLN A CA 1
ATOM 834 C C . GLN A 1 104 ? 13.233 5.417 -21.252 1.00 90.50 104 GLN A C 1
ATOM 836 O O . GLN A 1 104 ? 13.556 5.368 -20.062 1.00 90.50 104 GLN A O 1
ATOM 841 N N . LEU A 1 105 ? 12.075 5.952 -21.651 1.00 89.38 105 LEU A N 1
ATOM 842 C CA . LEU A 1 105 ? 11.076 6.449 -20.714 1.00 89.38 105 LEU A CA 1
ATOM 843 C C . LEU A 1 105 ? 10.640 5.325 -19.772 1.00 89.38 105 LEU A C 1
ATOM 845 O O . LEU A 1 105 ? 10.684 5.502 -18.562 1.00 89.38 105 LEU A O 1
ATOM 849 N N . TRP A 1 106 ? 10.310 4.149 -20.295 1.00 88.50 106 TRP A N 1
ATOM 850 C CA . TRP A 1 106 ? 9.911 3.002 -19.486 1.00 88.50 106 TRP A CA 1
ATOM 851 C C . TRP A 1 106 ? 10.989 2.557 -18.481 1.00 88.50 106 TRP A C 1
ATOM 853 O O . TRP A 1 106 ? 10.707 2.483 -17.281 1.00 88.50 106 TRP A O 1
ATOM 863 N N . VAL A 1 107 ? 12.236 2.356 -18.930 1.00 89.19 107 VAL A N 1
ATOM 864 C CA . VAL A 1 107 ? 13.361 1.954 -18.062 1.00 89.19 107 VAL A CA 1
ATOM 865 C C . VAL A 1 107 ? 13.670 3.025 -17.015 1.00 89.19 107 VAL A C 1
ATOM 867 O O . VAL A 1 107 ? 13.842 2.703 -15.839 1.00 89.19 107 VAL A O 1
ATOM 870 N N . SER A 1 108 ? 13.696 4.305 -17.400 1.00 90.81 108 SER A N 1
ATOM 871 C CA . SER A 1 108 ? 13.999 5.403 -16.469 1.00 90.81 108 SER A CA 1
ATOM 872 C C . SER A 1 108 ? 12.982 5.505 -15.329 1.00 90.81 108 SE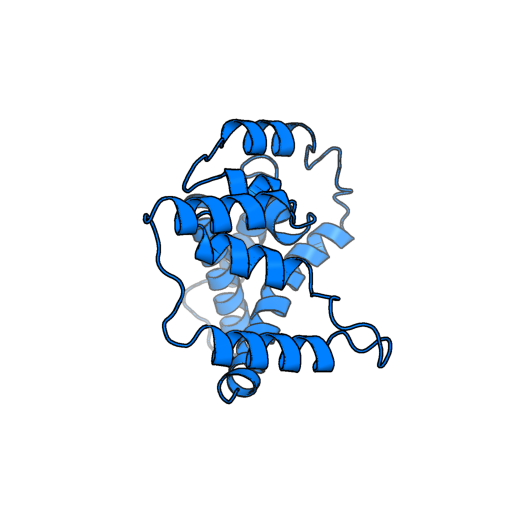R A C 1
ATOM 874 O O . SER A 1 108 ? 13.355 5.833 -14.203 1.00 90.81 108 SER A O 1
ATOM 876 N N . ARG A 1 109 ? 11.710 5.161 -15.572 1.00 90.88 109 ARG A N 1
ATOM 877 C CA . ARG A 1 109 ? 10.689 5.122 -14.514 1.00 90.88 109 ARG A CA 1
ATOM 878 C C . ARG A 1 109 ? 10.900 3.964 -13.545 1.00 90.88 109 ARG A C 1
ATOM 880 O O . ARG A 1 109 ? 10.735 4.173 -12.349 1.00 90.88 109 ARG A O 1
ATOM 887 N N . VAL A 1 110 ? 11.335 2.798 -14.025 1.00 87.44 110 VAL A N 1
ATOM 888 C CA . VAL A 1 110 ? 11.693 1.666 -13.148 1.00 87.44 110 VAL A CA 1
ATOM 889 C C . VAL A 1 110 ? 12.903 1.998 -12.283 1.00 87.44 110 VAL A C 1
ATOM 891 O O . VAL A 1 110 ? 12.884 1.748 -11.080 1.00 87.44 110 VAL A O 1
ATOM 894 N N . VAL A 1 111 ? 13.925 2.634 -12.860 1.00 90.69 111 VAL A N 1
ATOM 895 C CA . VAL A 1 111 ? 15.052 3.170 -12.081 1.00 90.69 111 VAL A CA 1
ATOM 896 C C . VAL A 1 111 ? 14.545 4.169 -11.036 1.00 90.69 111 VAL A C 1
ATOM 898 O O . VAL A 1 111 ? 14.948 4.107 -9.876 1.00 90.69 111 VAL A O 1
ATOM 901 N N . GLY A 1 112 ? 13.593 5.027 -11.409 1.00 90.75 112 GLY A N 1
ATOM 902 C CA . GLY A 1 112 ? 12.893 5.910 -10.481 1.00 90.75 112 GLY A CA 1
ATOM 903 C C . GLY A 1 112 ? 12.227 5.166 -9.319 1.00 90.75 112 GLY A C 1
ATOM 904 O O . GLY A 1 112 ? 12.369 5.601 -8.184 1.00 90.75 112 GLY A O 1
ATOM 905 N N . PHE A 1 113 ? 11.551 4.037 -9.558 1.00 90.50 113 PHE A N 1
ATOM 906 C CA . PHE A 1 113 ? 10.924 3.241 -8.491 1.00 90.50 113 PHE A CA 1
ATOM 907 C C . PHE A 1 113 ? 11.930 2.709 -7.470 1.00 90.50 113 PHE A C 1
ATOM 909 O O . PHE A 1 113 ? 11.607 2.632 -6.288 1.00 90.50 113 PHE A O 1
ATOM 916 N N . ILE A 1 114 ? 13.129 2.350 -7.929 1.00 90.75 114 ILE A N 1
ATOM 917 C CA . ILE A 1 114 ? 14.210 1.820 -7.094 1.00 90.75 114 ILE A CA 1
ATOM 918 C C . ILE A 1 114 ? 14.884 2.942 -6.289 1.00 90.75 114 ILE A C 1
ATOM 920 O O . ILE A 1 114 ? 15.140 2.787 -5.097 1.00 90.75 114 ILE A O 1
ATOM 924 N N . LEU A 1 115 ? 15.169 4.080 -6.928 1.00 91.06 115 LEU A N 1
ATOM 925 C CA . LEU A 1 115 ? 15.934 5.170 -6.311 1.00 91.06 115 LEU A CA 1
ATOM 926 C C . LEU A 1 115 ? 15.080 6.111 -5.451 1.00 91.06 115 LEU A C 1
ATOM 928 O O . LEU A 1 115 ? 15.584 6.690 -4.490 1.00 91.06 115 LEU A O 1
ATOM 932 N N . PHE A 1 116 ? 13.801 6.295 -5.787 1.00 92.81 116 PHE A N 1
ATOM 933 C CA . PHE A 1 116 ? 12.939 7.263 -5.112 1.00 92.81 116 PHE A CA 1
ATOM 934 C C . PHE A 1 116 ? 12.627 6.840 -3.672 1.00 92.81 116 PHE A C 1
ATOM 936 O O . PHE A 1 116 ? 12.100 5.752 -3.438 1.00 92.81 116 PHE A O 1
ATOM 943 N N . GLU A 1 117 ? 12.935 7.728 -2.719 1.00 89.75 117 GLU A N 1
ATOM 944 C CA . GLU A 1 117 ? 12.660 7.569 -1.281 1.00 89.75 117 GLU A CA 1
ATOM 945 C C . GLU A 1 117 ? 13.009 6.173 -0.744 1.00 89.75 117 GLU A C 1
ATOM 947 O O . GLU A 1 117 ? 12.220 5.530 -0.052 1.00 89.75 117 GLU A O 1
ATOM 952 N N . ASN A 1 118 ? 14.212 5.695 -1.083 1.00 90.94 118 ASN A N 1
ATOM 953 C CA . ASN A 1 118 ? 14.697 4.373 -0.687 1.00 90.94 118 ASN A CA 1
ATOM 954 C C . ASN A 1 118 ? 13.730 3.246 -1.103 1.00 90.94 118 ASN A C 1
ATOM 956 O O . ASN A 1 118 ? 13.305 2.432 -0.280 1.00 90.94 118 ASN A O 1
ATOM 960 N N . GLY A 1 119 ? 13.326 3.253 -2.374 1.00 91.88 119 GLY A N 1
ATOM 961 C CA . GLY A 1 119 ? 12.450 2.241 -2.951 1.00 91.88 119 GLY A CA 1
ATOM 962 C C . GLY A 1 119 ? 11.009 2.292 -2.445 1.00 91.88 119 GLY A C 1
ATOM 963 O O . GLY A 1 119 ? 10.361 1.250 -2.418 1.00 91.88 119 GLY A O 1
ATOM 964 N N . LEU A 1 120 ? 10.481 3.449 -2.022 1.00 93.31 120 LEU A N 1
ATOM 965 C CA . LEU A 1 120 ? 9.170 3.541 -1.356 1.00 93.31 120 LEU A CA 1
ATOM 966 C C . LEU A 1 120 ? 8.034 2.864 -2.140 1.00 93.31 120 LEU A C 1
ATOM 968 O O . LEU A 1 120 ? 7.211 2.167 -1.552 1.00 93.31 120 LEU A O 1
ATOM 972 N N . ILE A 1 121 ? 7.997 3.042 -3.462 1.00 91.69 121 ILE A N 1
ATOM 973 C CA . ILE A 1 121 ? 6.978 2.428 -4.331 1.00 91.69 121 ILE A CA 1
ATOM 974 C C . ILE A 1 121 ? 7.093 0.902 -4.306 1.00 91.69 121 ILE A C 1
ATOM 976 O O . ILE A 1 121 ? 6.090 0.197 -4.238 1.00 91.69 121 ILE A O 1
ATOM 980 N N . LEU A 1 122 ? 8.323 0.388 -4.316 1.00 90.94 122 LEU A N 1
ATOM 981 C CA . LEU A 1 122 ? 8.579 -1.045 -4.252 1.00 90.94 122 LEU A CA 1
ATOM 982 C C . LEU A 1 122 ? 8.258 -1.602 -2.870 1.00 90.94 122 LEU A C 1
ATOM 984 O O . LEU A 1 122 ? 7.650 -2.661 -2.787 1.00 90.94 122 LEU A O 1
ATOM 988 N N . LYS A 1 123 ? 8.585 -0.875 -1.795 1.00 92.31 123 LYS A N 1
ATOM 989 C CA . LYS A 1 123 ? 8.168 -1.235 -0.434 1.00 92.31 123 LYS A CA 1
ATOM 990 C C . LYS A 1 123 ? 6.648 -1.292 -0.339 1.00 92.31 123 LYS A C 1
ATOM 992 O O . LYS A 1 123 ? 6.109 -2.255 0.182 1.00 92.31 123 LYS A O 1
ATOM 997 N N . TRP A 1 124 ? 5.952 -0.308 -0.897 1.00 90.94 124 TRP A N 1
ATOM 998 C CA . TRP A 1 124 ? 4.493 -0.283 -0.913 1.00 90.94 124 TRP A CA 1
ATOM 999 C C . TRP A 1 124 ? 3.872 -1.495 -1.625 1.00 90.94 124 TRP A C 1
ATOM 1001 O O . TRP A 1 124 ? 2.833 -1.982 -1.194 1.00 90.94 124 TRP A O 1
ATOM 1011 N N . TRP A 1 125 ? 4.484 -1.990 -2.704 1.00 87.19 125 TRP A N 1
ATOM 1012 C CA . TRP A 1 125 ? 3.947 -3.135 -3.450 1.00 87.19 125 TRP A CA 1
ATOM 1013 C C . TRP A 1 125 ? 4.398 -4.500 -2.951 1.00 87.19 125 TRP A C 1
ATOM 1015 O O . TRP A 1 125 ? 3.625 -5.451 -3.015 1.00 87.19 125 TRP A O 1
ATOM 1025 N N . LEU A 1 126 ? 5.662 -4.622 -2.555 1.00 87.00 126 LEU A N 1
ATOM 1026 C CA . LEU A 1 126 ? 6.305 -5.913 -2.322 1.00 87.00 126 LEU A CA 1
ATOM 1027 C C . LEU A 1 126 ? 6.439 -6.241 -0.842 1.00 87.00 126 LEU A C 1
ATOM 1029 O O . LEU A 1 126 ? 6.557 -7.416 -0.496 1.00 87.00 126 LEU A O 1
ATOM 1033 N N . TYR A 1 127 ? 6.473 -5.234 0.033 1.00 89.25 127 TYR A N 1
ATOM 1034 C CA . TYR A 1 127 ? 6.596 -5.509 1.458 1.00 89.25 127 TYR A CA 1
ATOM 1035 C C . TYR A 1 127 ? 5.235 -5.915 2.027 1.00 89.25 127 TYR A C 1
ATOM 1037 O O . TYR A 1 127 ? 4.191 -5.554 1.479 1.00 89.25 127 TYR A O 1
ATOM 1045 N N . PRO A 1 128 ? 5.217 -6.660 3.145 1.00 86.06 128 PRO A N 1
ATOM 1046 C CA . PRO A 1 128 ? 3.967 -6.991 3.805 1.00 86.06 128 PRO A CA 1
ATOM 1047 C C . PRO A 1 128 ? 3.195 -5.720 4.180 1.00 86.06 128 PRO A C 1
ATOM 1049 O O . PRO A 1 128 ? 3.791 -4.716 4.582 1.00 86.06 128 PRO A O 1
ATOM 1052 N N . ASN A 1 129 ? 1.862 -5.783 4.118 1.00 87.38 129 ASN A N 1
ATOM 1053 C CA . ASN A 1 129 ? 0.979 -4.699 4.558 1.00 87.38 129 ASN A CA 1
ATOM 1054 C C . ASN A 1 129 ? 1.019 -4.550 6.087 1.00 87.38 129 ASN A C 1
ATOM 1056 O O . ASN A 1 129 ? 0.120 -4.962 6.825 1.00 87.38 129 ASN A O 1
ATOM 1060 N N . TRP A 1 130 ? 2.107 -3.978 6.590 1.00 90.06 130 TRP A N 1
ATOM 1061 C CA . TRP A 1 130 ? 2.297 -3.732 8.006 1.00 90.06 130 TRP A CA 1
ATOM 1062 C C . TRP A 1 130 ? 1.248 -2.754 8.530 1.00 90.06 130 TRP A C 1
ATOM 1064 O O . TRP A 1 130 ? 0.981 -1.713 7.934 1.00 90.06 130 TRP A O 1
ATOM 1074 N N . ALA A 1 131 ? 0.707 -3.028 9.717 1.00 90.94 131 ALA A N 1
ATOM 1075 C CA . ALA A 1 131 ? -0.290 -2.157 10.339 1.00 90.94 131 ALA A CA 1
ATOM 1076 C C . ALA A 1 131 ? 0.217 -0.716 10.567 1.00 90.94 131 ALA A C 1
ATOM 1078 O O . ALA A 1 131 ? -0.584 0.212 10.655 1.00 90.94 131 ALA A O 1
ATOM 1079 N N . VAL A 1 132 ? 1.540 -0.508 10.610 1.00 93.06 132 VAL A N 1
ATOM 1080 C CA . VAL A 1 132 ? 2.162 0.819 10.745 1.00 93.06 132 VAL A CA 1
ATOM 1081 C C . VAL A 1 132 ? 1.786 1.774 9.605 1.00 93.06 132 VAL A C 1
ATOM 1083 O O . VAL A 1 132 ? 1.703 2.979 9.831 1.00 93.06 132 VAL A O 1
ATOM 1086 N N . TRP A 1 133 ? 1.450 1.263 8.416 1.00 94.06 133 TRP A N 1
ATOM 1087 C CA . TRP A 1 133 ? 0.923 2.083 7.323 1.00 94.06 133 TRP A CA 1
ATOM 1088 C C . TRP A 1 133 ? -0.352 2.841 7.736 1.00 94.06 133 TRP A C 1
ATOM 1090 O O . TRP A 1 133 ? -0.530 4.001 7.372 1.00 94.06 133 TRP A O 1
ATOM 1100 N N . CYS A 1 134 ? -1.196 2.256 8.597 1.00 95.00 134 CYS A N 1
ATOM 1101 C CA . CYS A 1 134 ? -2.417 2.888 9.123 1.00 95.00 134 CYS A CA 1
ATOM 1102 C C . CYS A 1 134 ? -2.143 3.985 10.176 1.00 95.00 134 CYS A C 1
ATOM 1104 O O . CYS A 1 134 ? -3.075 4.562 10.750 1.00 95.00 134 CYS A O 1
ATOM 1106 N N . ARG A 1 135 ? -0.868 4.268 10.479 1.00 95.44 135 ARG A N 1
ATOM 1107 C CA . ARG A 1 135 ? -0.428 5.411 11.296 1.00 95.44 135 ARG A CA 1
ATOM 1108 C C . ARG A 1 135 ? 0.040 6.593 10.453 1.00 95.44 135 ARG A C 1
ATOM 1110 O O . ARG A 1 135 ? 0.330 7.641 11.019 1.00 95.44 135 ARG A O 1
ATOM 1117 N N . GLN A 1 136 ? 0.051 6.470 9.127 1.00 95.31 136 GLN A N 1
ATOM 1118 C CA . GLN A 1 136 ? 0.430 7.553 8.223 1.00 95.31 136 GLN A CA 1
ATOM 1119 C C . GLN A 1 136 ? -0.498 8.772 8.330 1.00 95.31 136 GLN A C 1
ATOM 1121 O O . GLN A 1 136 ? -0.050 9.907 8.210 1.00 95.31 136 GLN A O 1
ATOM 1126 N N . ARG A 1 137 ? -1.804 8.551 8.513 1.00 95.06 137 ARG A N 1
ATOM 1127 C CA . ARG A 1 137 ? -2.831 9.602 8.460 1.00 95.06 137 ARG A CA 1
ATOM 1128 C C . ARG A 1 137 ? -4.076 9.243 9.270 1.00 95.06 137 ARG A C 1
ATOM 1130 O O . ARG A 1 137 ? -4.209 8.119 9.746 1.00 95.06 137 ARG A O 1
ATOM 1137 N N . GLY A 1 138 ? -4.994 10.200 9.397 1.00 93.56 138 GLY A N 1
ATOM 1138 C CA . GLY A 1 138 ? -6.261 10.032 10.115 1.00 93.56 138 GLY A CA 1
ATOM 1139 C C . GLY A 1 138 ? -6.153 10.260 11.632 1.00 93.56 138 GLY A C 1
ATOM 1140 O O . GLY A 1 138 ? -5.138 10.769 12.112 1.00 93.56 138 GLY A O 1
ATOM 1141 N N . PRO A 1 139 ? -7.198 9.903 12.399 1.00 92.56 139 PRO A N 1
ATOM 1142 C CA . PRO A 1 139 ? -7.248 10.140 13.844 1.00 92.56 139 PRO A CA 1
ATOM 1143 C C . PRO A 1 139 ? -6.124 9.407 14.587 1.00 92.56 139 PRO A C 1
ATOM 1145 O O . PRO A 1 139 ? -5.988 8.194 14.441 1.00 92.56 139 PRO A O 1
ATOM 1148 N N . GLY A 1 140 ? -5.310 10.112 15.378 1.00 90.44 140 GLY A N 1
ATOM 1149 C CA . GLY A 1 140 ? -4.180 9.502 16.098 1.00 90.44 140 GLY A CA 1
ATOM 1150 C C . GLY A 1 140 ? -3.016 9.054 15.198 1.00 90.44 140 GLY A C 1
ATOM 1151 O O . GLY A 1 140 ? -2.272 8.138 15.560 1.00 90.44 140 GLY A O 1
ATOM 1152 N N . ALA A 1 141 ? -2.875 9.660 14.013 1.00 94.62 141 ALA A N 1
ATOM 1153 C CA . ALA A 1 141 ? -1.738 9.433 13.128 1.00 94.62 141 ALA A CA 1
ATOM 1154 C C . ALA A 1 141 ? -0.402 9.758 13.809 1.00 94.62 141 ALA A C 1
ATOM 1156 O O . ALA A 1 141 ? -0.283 10.679 14.616 1.00 94.62 141 ALA A O 1
ATOM 1157 N N . THR A 1 142 ? 0.632 9.008 13.446 1.00 95.75 142 THR A N 1
ATOM 1158 C CA . THR A 1 142 ? 2.008 9.241 13.885 1.00 95.75 142 THR A CA 1
ATOM 1159 C C . THR A 1 142 ? 2.953 8.931 12.719 1.00 95.75 142 THR A C 1
ATOM 1161 O O . THR A 1 142 ? 3.609 7.888 12.728 1.00 95.75 142 THR A O 1
ATOM 1164 N N . PRO A 1 143 ? 3.031 9.814 11.698 1.00 94.62 143 PRO A N 1
ATOM 1165 C CA . PRO A 1 143 ? 3.764 9.542 10.456 1.00 94.62 143 PRO A CA 1
ATOM 1166 C C . PRO A 1 143 ? 5.235 9.192 10.695 1.00 94.62 143 PRO A C 1
ATOM 1168 O O . PRO A 1 143 ? 5.771 8.292 10.063 1.00 94.62 143 PRO A O 1
ATOM 1171 N N . LYS A 1 144 ? 5.848 9.814 11.708 1.00 95.88 144 LYS A N 1
ATOM 1172 C CA . LYS A 1 144 ? 7.229 9.543 12.112 1.00 95.88 144 LYS A CA 1
ATOM 1173 C C . LYS A 1 144 ? 7.495 8.064 12.420 1.00 95.88 144 LYS A C 1
ATOM 1175 O O . LYS A 1 144 ? 8.566 7.571 12.104 1.00 95.88 144 LYS A O 1
ATOM 1180 N N . VAL A 1 145 ? 6.533 7.340 13.001 1.00 94.50 145 VAL A N 1
ATOM 1181 C CA . VAL A 1 145 ? 6.700 5.904 13.299 1.00 94.50 145 VAL A CA 1
ATOM 1182 C C . VAL A 1 145 ? 6.763 5.086 12.011 1.00 94.50 145 VAL A C 1
ATOM 1184 O O . VAL A 1 145 ? 7.543 4.137 11.928 1.00 94.50 145 VAL A O 1
ATOM 1187 N N . LEU A 1 146 ? 5.970 5.458 11.002 1.00 93.31 146 LEU A N 1
ATOM 1188 C CA . LEU A 1 146 ? 6.058 4.852 9.678 1.00 93.31 146 LEU A CA 1
ATOM 1189 C C . LEU A 1 146 ? 7.417 5.162 9.047 1.00 93.31 146 LEU A C 1
ATOM 1191 O O . LEU A 1 146 ? 8.100 4.229 8.640 1.00 93.31 146 LEU A O 1
ATOM 1195 N N . ASP A 1 147 ? 7.840 6.426 9.047 1.00 92.81 147 ASP A N 1
ATOM 1196 C CA . ASP A 1 147 ? 9.128 6.838 8.478 1.00 92.81 147 ASP A CA 1
ATOM 1197 C C . ASP A 1 147 ? 10.302 6.108 9.143 1.00 92.81 147 ASP A C 1
ATOM 1199 O O . ASP A 1 147 ? 11.163 5.553 8.462 1.00 92.81 147 ASP A O 1
ATOM 1203 N N . ASP A 1 148 ? 10.315 6.043 10.475 1.00 94.38 148 ASP A N 1
ATOM 1204 C CA . ASP A 1 148 ? 11.341 5.339 11.243 1.00 94.38 148 ASP A CA 1
ATOM 1205 C C . ASP A 1 148 ? 11.328 3.831 10.943 1.00 94.38 148 ASP A C 1
ATOM 1207 O O . ASP A 1 148 ? 12.387 3.213 10.832 1.00 94.38 148 ASP A O 1
ATOM 1211 N N . THR A 1 149 ? 10.149 3.229 10.752 1.00 92.94 149 THR A N 1
ATOM 1212 C CA . THR A 1 149 ? 10.028 1.810 10.373 1.00 92.94 149 THR A CA 1
ATOM 1213 C C . THR A 1 149 ? 10.549 1.565 8.957 1.00 92.94 149 THR A C 1
ATOM 1215 O O . THR A 1 149 ? 11.330 0.640 8.741 1.00 92.94 149 THR A O 1
ATOM 1218 N N . LEU A 1 150 ? 10.177 2.412 7.994 1.00 91.56 150 LEU A N 1
ATOM 1219 C CA . LEU A 1 150 ? 10.621 2.302 6.602 1.00 91.56 150 LEU A CA 1
ATOM 1220 C C . LEU A 1 150 ? 12.121 2.565 6.438 1.00 91.56 150 LEU A C 1
ATOM 1222 O O . LEU A 1 150 ? 12.731 2.009 5.526 1.00 91.56 150 LEU A O 1
ATOM 1226 N N . ARG A 1 151 ? 12.719 3.386 7.309 1.00 91.56 151 ARG A N 1
ATOM 1227 C CA . ARG A 1 151 ? 14.171 3.606 7.369 1.00 91.56 151 ARG A CA 1
ATOM 1228 C C . ARG A 1 151 ? 14.924 2.412 7.941 1.00 91.56 151 ARG A C 1
ATOM 1230 O O . ARG A 1 151 ? 15.996 2.103 7.446 1.00 91.56 151 ARG A O 1
ATOM 1237 N N . ARG A 1 152 ? 14.375 1.744 8.963 1.00 92.44 152 ARG A N 1
ATOM 1238 C CA . ARG A 1 152 ? 14.981 0.531 9.547 1.00 92.44 152 ARG A CA 1
ATOM 1239 C C . ARG A 1 152 ? 15.021 -0.632 8.568 1.00 92.44 152 ARG A C 1
ATOM 1241 O O . ARG A 1 152 ? 15.910 -1.466 8.660 1.00 92.44 152 ARG A O 1
ATOM 1248 N N . VAL A 1 153 ? 14.045 -0.698 7.668 1.00 91.00 153 VAL A N 1
ATOM 1249 C CA . VAL A 1 153 ? 14.008 -1.702 6.605 1.00 91.00 153 VAL A CA 1
ATOM 1250 C C . VAL A 1 153 ? 14.496 -1.052 5.322 1.00 91.00 153 VAL A C 1
ATOM 1252 O O . VAL A 1 153 ? 13.705 -0.688 4.444 1.00 91.00 153 VAL A O 1
ATOM 1255 N N . ASP A 1 154 ? 15.809 -0.846 5.246 1.00 89.56 154 ASP A N 1
ATOM 1256 C CA . ASP A 1 154 ? 16.442 -0.271 4.068 1.00 89.56 154 ASP A CA 1
ATOM 1257 C C . ASP A 1 154 ? 16.197 -1.162 2.842 1.00 89.56 154 ASP A C 1
ATOM 1259 O O . ASP A 1 154 ? 16.248 -2.389 2.939 1.00 89.56 154 ASP A O 1
ATOM 1263 N N . PHE A 1 155 ? 15.860 -0.563 1.697 1.00 90.12 155 PHE A N 1
ATOM 1264 C CA . PHE A 1 155 ? 15.523 -1.349 0.510 1.00 90.12 155 PHE A CA 1
ATOM 1265 C C . PHE A 1 155 ? 16.729 -2.126 -0.015 1.00 90.12 155 PHE A C 1
ATOM 1267 O O . PHE A 1 155 ? 16.594 -3.296 -0.366 1.00 90.12 155 PHE A O 1
ATOM 1274 N N . TRP A 1 156 ? 17.895 -1.490 -0.039 1.00 88.69 156 TRP A N 1
ATOM 1275 C CA . TRP A 1 156 ? 19.119 -2.052 -0.595 1.00 88.69 156 TRP A CA 1
ATOM 1276 C C . TRP A 1 156 ? 19.722 -3.123 0.301 1.00 88.69 156 TRP A C 1
ATOM 1278 O O . TRP A 1 156 ? 20.318 -4.072 -0.203 1.00 88.69 156 TRP A O 1
ATOM 1288 N N . GLU A 1 157 ? 19.532 -3.001 1.612 1.00 89.88 157 GLU A N 1
ATOM 1289 C CA . GLU A 1 157 ? 19.977 -4.017 2.568 1.00 89.88 157 GLU A CA 1
ATOM 1290 C C . GLU A 1 157 ? 18.985 -5.180 2.685 1.00 89.88 157 GLU A C 1
ATOM 1292 O O . GLU A 1 157 ? 19.390 -6.330 2.846 1.00 89.88 157 GLU A O 1
ATOM 1297 N N . SER A 1 158 ? 17.680 -4.900 2.591 1.00 87.44 158 SER A N 1
ATOM 1298 C CA . SER A 1 158 ? 16.633 -5.899 2.855 1.00 87.44 158 SER A CA 1
ATOM 1299 C C . SER A 1 158 ? 16.147 -6.631 1.602 1.00 87.44 158 SER A C 1
ATOM 1301 O O . SER A 1 158 ? 15.484 -7.660 1.722 1.00 87.44 158 SER A O 1
ATOM 1303 N N . THR A 1 159 ? 16.443 -6.120 0.401 1.00 87.44 159 THR A N 1
ATOM 1304 C CA . THR A 1 159 ? 15.984 -6.700 -0.869 1.00 87.44 159 THR A CA 1
ATOM 1305 C C . THR A 1 159 ? 17.158 -7.018 -1.786 1.00 87.44 159 THR A C 1
ATOM 1307 O O . THR A 1 159 ? 17.928 -6.144 -2.176 1.00 87.44 159 THR A O 1
ATOM 1310 N N . ALA A 1 160 ? 17.259 -8.277 -2.216 1.00 89.62 160 ALA A N 1
ATOM 1311 C CA . ALA A 1 160 ? 18.254 -8.690 -3.198 1.00 89.62 160 ALA A CA 1
ATOM 1312 C C . ALA A 1 160 ? 17.883 -8.178 -4.605 1.00 89.62 160 ALA A C 1
ATOM 1314 O O . ALA A 1 160 ? 17.141 -8.827 -5.350 1.00 89.62 160 ALA A O 1
ATOM 1315 N N . VAL A 1 161 ? 18.428 -7.019 -4.989 1.00 88.56 161 VAL A N 1
ATOM 1316 C CA . VAL A 1 161 ? 18.235 -6.411 -6.318 1.00 88.56 161 VAL A CA 1
ATOM 1317 C C . VAL A 1 161 ? 19.060 -7.163 -7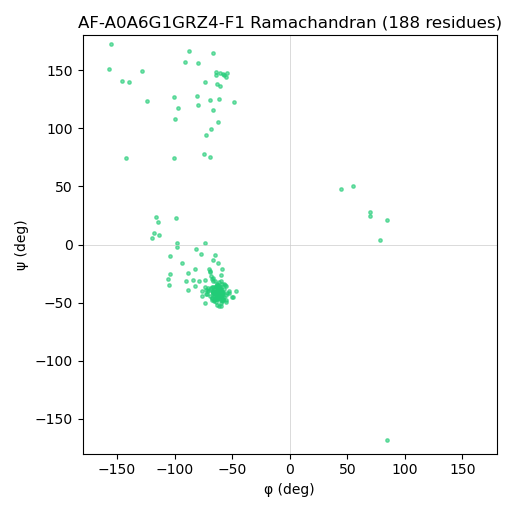.372 1.00 88.56 161 VAL A C 1
ATOM 1319 O O . VAL A 1 161 ? 20.137 -6.750 -7.794 1.00 88.56 161 VAL A O 1
ATOM 1322 N N . THR A 1 162 ? 18.555 -8.320 -7.791 1.00 91.19 162 THR A N 1
ATOM 1323 C CA . THR A 1 162 ? 19.143 -9.139 -8.862 1.00 91.19 162 THR A CA 1
ATOM 1324 C C . THR A 1 162 ? 18.623 -8.725 -10.242 1.00 91.19 162 THR A C 1
ATOM 1326 O O . THR A 1 162 ? 17.598 -8.056 -10.367 1.00 91.19 162 THR A O 1
ATOM 1329 N N . LYS A 1 163 ? 19.278 -9.186 -11.318 1.00 89.81 163 LYS A N 1
ATOM 1330 C CA . LYS A 1 163 ? 18.769 -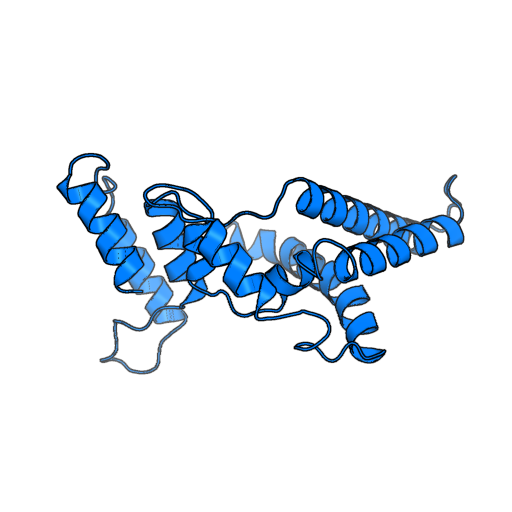9.011 -12.695 1.00 89.81 163 LYS A CA 1
ATOM 1331 C C . LYS A 1 163 ? 17.343 -9.555 -12.847 1.00 89.81 163 LYS A C 1
ATOM 1333 O O . LYS A 1 163 ? 16.502 -8.905 -13.459 1.00 89.81 163 LYS A O 1
ATOM 1338 N N . SER A 1 164 ? 17.066 -10.712 -12.244 1.00 88.56 164 SER A N 1
ATOM 1339 C CA . SER A 1 164 ? 15.738 -11.332 -12.243 1.00 88.56 164 SER A CA 1
ATOM 1340 C C . SER A 1 164 ? 14.711 -10.486 -11.497 1.00 88.56 164 SER A C 1
ATOM 1342 O O . SER A 1 164 ? 13.583 -10.362 -11.953 1.00 88.56 164 SER A O 1
ATOM 1344 N N . PHE A 1 165 ? 15.101 -9.859 -10.387 1.00 88.00 165 PHE A N 1
ATOM 1345 C CA . PHE A 1 165 ? 14.231 -8.953 -9.642 1.00 88.00 165 PHE A CA 1
ATOM 1346 C C . PHE A 1 165 ? 13.903 -7.677 -10.433 1.00 88.00 165 PHE A C 1
ATOM 1348 O O . PHE A 1 165 ? 12.755 -7.244 -10.464 1.00 88.00 165 PHE A O 1
ATOM 1355 N N . ILE A 1 166 ? 14.885 -7.104 -11.136 1.00 85.94 166 ILE A N 1
ATOM 1356 C CA . ILE A 1 166 ? 14.647 -5.955 -12.020 1.00 85.94 166 ILE A CA 1
ATOM 1357 C C . ILE A 1 166 ? 13.677 -6.345 -13.140 1.00 85.94 166 ILE A C 1
ATOM 1359 O O . ILE A 1 166 ? 12.705 -5.631 -13.368 1.00 85.94 166 ILE A O 1
ATOM 1363 N N . LEU A 1 167 ? 13.892 -7.494 -13.792 1.00 85.44 167 LEU A N 1
ATOM 1364 C CA . LEU A 1 167 ? 12.969 -8.029 -14.800 1.00 85.44 167 LEU A CA 1
ATOM 1365 C C . LEU A 1 167 ? 11.572 -8.287 -14.223 1.00 85.44 167 LEU A C 1
ATOM 1367 O O . LEU A 1 167 ? 10.581 -8.012 -14.894 1.00 85.44 167 LEU A O 1
ATOM 1371 N N . LEU A 1 168 ? 11.486 -8.770 -12.981 1.00 84.88 168 LEU A N 1
ATOM 1372 C CA . LEU A 1 168 ? 10.217 -8.959 -12.290 1.00 84.88 168 LEU A CA 1
ATOM 1373 C C . LEU A 1 168 ? 9.479 -7.630 -12.154 1.00 84.88 168 LEU A C 1
ATOM 1375 O O . LEU A 1 168 ? 8.340 -7.568 -12.582 1.00 84.88 168 LEU A O 1
ATOM 1379 N N . ILE A 1 169 ? 10.099 -6.573 -11.617 1.00 85.75 169 ILE A N 1
ATOM 1380 C CA . ILE A 1 169 ? 9.449 -5.251 -11.475 1.00 85.75 169 ILE A CA 1
ATOM 1381 C C . ILE A 1 169 ? 9.002 -4.712 -12.833 1.00 85.75 169 ILE A C 1
ATOM 1383 O O . ILE A 1 169 ? 7.904 -4.177 -12.976 1.00 85.75 169 ILE A O 1
ATOM 1387 N N . LEU A 1 170 ? 9.874 -4.866 -13.825 1.00 81.88 170 LEU A N 1
ATOM 1388 C CA . LEU A 1 170 ? 9.685 -4.382 -15.180 1.00 81.88 170 LEU A CA 1
ATOM 1389 C C . LEU A 1 170 ? 8.420 -4.968 -15.841 1.00 81.88 170 LEU A C 1
ATOM 1391 O O . LEU A 1 170 ? 7.745 -4.271 -16.596 1.00 81.88 170 LEU A O 1
ATOM 1395 N N . TRP A 1 171 ? 8.081 -6.222 -15.519 1.00 77.50 171 TRP A N 1
ATOM 1396 C CA . TRP A 1 171 ? 6.941 -6.953 -16.085 1.00 77.50 171 TRP A CA 1
ATOM 1397 C C . TRP A 1 171 ? 5.737 -7.105 -15.149 1.00 77.50 171 TRP A C 1
ATOM 1399 O O . TRP A 1 171 ? 4.602 -7.168 -15.625 1.00 77.50 171 TRP A O 1
ATOM 1409 N N . SER A 1 172 ? 5.945 -7.150 -13.833 1.00 75.75 172 SER A N 1
ATOM 1410 C CA . SER A 1 172 ? 4.887 -7.389 -12.847 1.00 75.75 172 SER A CA 1
ATOM 1411 C C . SER A 1 172 ? 3.900 -6.233 -12.792 1.00 75.75 172 SER A C 1
ATOM 1413 O O . SER A 1 172 ? 2.700 -6.464 -12.685 1.00 75.75 172 SER A O 1
ATOM 1415 N N . VAL A 1 173 ? 4.383 -4.999 -12.945 1.00 67.44 173 VAL A N 1
ATOM 1416 C CA . VAL A 1 173 ? 3.547 -3.796 -12.942 1.00 67.44 173 VAL A CA 1
ATOM 1417 C C . VAL A 1 173 ? 2.550 -3.793 -14.115 1.00 67.44 173 VAL A C 1
ATOM 1419 O O . VAL A 1 173 ? 1.347 -3.691 -13.857 1.00 67.44 173 VAL A O 1
ATOM 1422 N N . PRO A 1 174 ? 2.978 -3.988 -15.380 1.00 69.06 174 PRO A N 1
ATOM 1423 C CA . PRO A 1 174 ? 2.057 -4.220 -16.492 1.00 69.06 174 PRO A CA 1
ATOM 1424 C C . PRO A 1 174 ? 1.105 -5.397 -16.259 1.00 69.06 174 PRO A C 1
ATOM 1426 O O . PRO A 1 174 ? -0.102 -5.259 -16.456 1.00 69.06 174 PRO A O 1
ATOM 1429 N N . ALA A 1 175 ? 1.631 -6.546 -15.819 1.00 75.38 175 ALA A N 1
ATOM 1430 C CA . ALA A 1 175 ? 0.852 -7.774 -15.678 1.00 75.38 175 ALA A CA 1
ATOM 1431 C C . ALA A 1 175 ? -0.285 -7.632 -14.655 1.00 75.38 175 ALA A C 1
ATOM 1433 O O . ALA A 1 175 ? -1.414 -8.031 -14.938 1.00 75.38 175 ALA A O 1
ATOM 1434 N N . PHE A 1 176 ? -0.025 -6.997 -13.508 1.00 72.44 176 PHE A N 1
ATOM 1435 C CA . PHE A 1 176 ? -1.032 -6.778 -12.467 1.00 72.44 176 PHE A CA 1
ATOM 1436 C C . PHE A 1 176 ? -2.174 -5.874 -12.950 1.00 72.44 176 PHE A C 1
ATOM 1438 O O . PHE A 1 176 ? -3.336 -6.080 -12.602 1.00 72.44 176 PHE A O 1
ATOM 1445 N N . TYR A 1 177 ? -1.861 -4.876 -13.780 1.00 69.69 177 TYR A N 1
ATOM 1446 C CA . TYR A 1 177 ? -2.864 -3.974 -14.345 1.00 69.69 177 TYR A CA 1
ATOM 1447 C C . TYR A 1 177 ? -3.666 -4.617 -15.466 1.00 69.69 177 TYR A C 1
ATOM 1449 O O . TYR A 1 177 ? -4.881 -4.443 -15.504 1.00 69.69 177 TYR A O 1
ATOM 1457 N N . VAL A 1 178 ? -3.022 -5.401 -16.332 1.00 75.06 178 VAL A N 1
ATOM 1458 C CA . VAL A 1 178 ? -3.728 -6.218 -17.325 1.00 75.06 178 VAL A CA 1
ATOM 1459 C C . VAL A 1 178 ? -4.682 -7.173 -16.614 1.00 75.06 178 VAL A C 1
ATOM 1461 O O . VAL A 1 178 ? -5.864 -7.186 -16.941 1.00 75.06 178 VAL A O 1
ATOM 1464 N N . GLN A 1 179 ? -4.223 -7.879 -15.576 1.00 77.12 179 GLN A N 1
ATOM 1465 C CA . GLN A 1 179 ? -5.086 -8.718 -14.745 1.00 77.12 179 GLN A CA 1
ATOM 1466 C C . GLN A 1 179 ? -6.257 -7.913 -14.171 1.00 77.12 179 GLN A C 1
ATOM 1468 O O . GLN A 1 179 ? -7.403 -8.319 -14.321 1.00 77.12 179 GLN A O 1
ATOM 1473 N N . ARG A 1 180 ? -6.010 -6.743 -13.573 1.00 70.81 180 ARG A N 1
ATOM 1474 C CA . ARG A 1 180 ? -7.069 -5.916 -12.976 1.00 70.81 180 ARG A CA 1
ATOM 1475 C C . ARG A 1 180 ? -8.093 -5.412 -13.999 1.00 70.81 180 ARG A C 1
ATOM 1477 O O . ARG A 1 180 ? -9.280 -5.411 -13.691 1.00 70.81 180 ARG A O 1
ATOM 1484 N N . ILE A 1 181 ? -7.664 -5.008 -15.196 1.00 75.62 181 ILE A N 1
ATOM 1485 C CA . ILE A 1 181 ? -8.557 -4.572 -16.284 1.00 75.62 181 ILE A CA 1
ATOM 1486 C C . ILE A 1 181 ? -9.385 -5.752 -16.799 1.00 75.62 181 ILE A C 1
ATOM 1488 O O . ILE A 1 181 ? -10.597 -5.628 -16.946 1.00 75.62 181 ILE A O 1
ATOM 1492 N N . LEU A 1 182 ? -8.748 -6.901 -17.034 1.00 77.81 182 LEU A N 1
ATOM 1493 C CA . LEU A 1 182 ? -9.426 -8.107 -17.513 1.00 77.81 182 LEU A CA 1
ATOM 1494 C C . LEU A 1 182 ? -10.400 -8.678 -16.473 1.00 77.81 182 LEU A C 1
ATOM 1496 O O . LEU A 1 182 ? -11.432 -9.233 -16.838 1.00 77.81 182 LEU A O 1
ATOM 1500 N N . CYS A 1 183 ? -10.102 -8.510 -15.185 1.00 74.56 183 CYS A N 1
ATOM 1501 C CA . CYS A 1 183 ? -10.961 -8.936 -14.085 1.00 74.56 183 CYS A CA 1
ATOM 1502 C C . CYS A 1 183 ? -12.081 -7.937 -13.749 1.00 74.56 183 CYS A C 1
ATOM 1504 O O . CYS A 1 183 ? -13.079 -8.340 -13.159 1.00 74.56 183 CYS A O 1
ATOM 1506 N N . ALA A 1 184 ? -11.959 -6.656 -14.114 1.00 70.06 184 ALA A N 1
ATOM 1507 C CA . ALA A 1 184 ? -12.976 -5.637 -13.842 1.00 70.06 184 ALA A CA 1
ATOM 1508 C C . ALA A 1 184 ? -14.413 -6.032 -14.261 1.00 70.06 184 ALA A C 1
ATOM 1510 O O . ALA A 1 184 ? -15.308 -5.860 -13.436 1.00 70.06 184 ALA A O 1
ATOM 1511 N N . PRO A 1 185 ? -14.670 -6.602 -15.460 1.00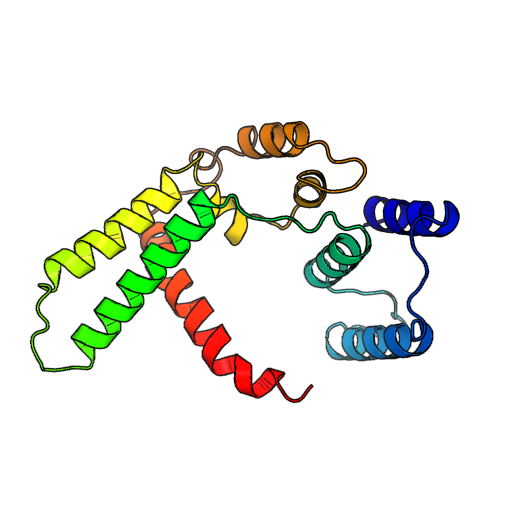 69.56 185 PRO A N 1
ATOM 1512 C CA . PRO A 1 185 ? -16.017 -7.041 -15.843 1.00 69.56 185 PRO A CA 1
ATOM 1513 C C . PRO A 1 185 ? -16.520 -8.265 -15.062 1.00 69.56 185 PRO A C 1
ATOM 1515 O O . PRO A 1 185 ? -17.724 -8.465 -14.946 1.00 69.56 185 PRO A O 1
ATOM 1518 N N . VAL A 1 186 ? -15.621 -9.089 -14.515 1.00 66.31 186 VAL A N 1
ATOM 1519 C CA . VAL A 1 186 ? -15.994 -10.259 -13.700 1.00 66.31 186 VAL A CA 1
ATOM 1520 C C . VAL A 1 186 ? -16.485 -9.819 -12.319 1.00 66.31 186 VAL A C 1
ATOM 1522 O O . VAL A 1 186 ? -17.432 -10.390 -11.791 1.00 66.31 186 VAL A O 1
ATOM 1525 N N . PHE A 1 187 ? -15.884 -8.765 -11.762 1.00 55.84 187 PHE A N 1
ATOM 1526 C CA . PHE A 1 187 ? -16.195 -8.254 -10.423 1.00 55.84 187 PHE A CA 1
ATOM 1527 C C . PHE A 1 187 ? -17.153 -7.051 -10.412 1.00 55.84 187 PHE A C 1
ATOM 1529 O O . PHE A 1 187 ? -17.466 -6.534 -9.346 1.00 55.84 187 PHE A O 1
ATOM 1536 N N . SER A 1 188 ? -17.638 -6.584 -11.568 1.00 50.03 188 SER A N 1
ATOM 1537 C CA . SER A 1 188 ? -18.647 -5.513 -11.643 1.00 50.03 188 SER A CA 1
ATOM 1538 C C . SER A 1 188 ? -20.088 -6.000 -11.435 1.00 50.03 188 SER A C 1
ATOM 1540 O O . SER A 1 188 ? -21.008 -5.186 -11.442 1.00 50.03 188 SER A O 1
ATOM 1542 N N . HIS A 1 189 ? -20.292 -7.314 -11.291 1.00 40.41 189 HIS A N 1
ATOM 1543 C CA . HIS A 1 189 ? -21.606 -7.957 -11.156 1.00 40.41 189 HIS A CA 1
ATOM 1544 C C . HIS A 1 189 ? -21.861 -8.603 -9.781 1.00 40.41 189 HIS A C 1
ATOM 1546 O O . HIS A 1 189 ? -22.876 -9.277 -9.610 1.00 40.41 189 HIS A O 1
ATOM 1552 N N . THR A 1 190 ? -20.975 -8.377 -8.812 1.00 42.09 190 THR A N 1
ATOM 1553 C CA . THR A 1 190 ? -21.100 -8.801 -7.404 1.00 42.09 190 THR A CA 1
ATOM 1554 C C . THR A 1 190 ? -21.160 -7.586 -6.497 1.00 42.09 190 THR A C 1
ATOM 1556 O O . THR A 1 190 ? -22.031 -7.554 -5.603 1.00 42.09 190 THR A O 1
#

Solvent-accessible surface area (backbone atoms only — not comparable to full-atom values): 11071 Å² total; per-residue (Å²): 110,69,69,61,52,51,52,38,51,49,38,41,76,70,64,80,39,80,79,62,94,55,46,69,64,48,52,53,49,52,54,51,52,32,52,71,77,51,67,82,48,99,84,65,87,80,60,69,61,66,65,65,50,50,50,53,49,24,55,72,52,53,13,54,65,75,79,55,68,66,57,53,49,52,48,50,55,31,52,52,26,50,52,50,51,52,49,57,70,73,38,93,64,87,61,100,67,57,68,67,59,43,51,48,52,33,53,53,34,54,52,43,38,55,64,41,79,63,15,44,62,48,47,71,71,72,44,79,91,53,73,53,48,49,22,56,37,46,84,87,43,43,44,65,60,36,53,55,51,55,60,74,55,36,42,79,81,72,41,84,85,41,75,68,49,52,52,43,58,72,46,48,59,59,49,55,50,52,51,50,61,70,42,43,75,70,63,72,80,118

Mean predicted aligned error: 6.96 Å

Secondary structure (DSSP, 8-state):
-HHHHHHHHHHHHTTSSPPPTTHHHHHHHHHHHHHHHS-S-TT------HHHHHHHHHHHHT------HHHHHHHHHHHHHHHHHHHHHH--S--SS-HHHHHHHHHHHHHHHHHTTTTHHHHHHHS---GGGGGSSSTT--HHHHHHHHHHS-HHHHS---HHHHHHHHHHHHHHHHHHHHHHHHHTT-

Foldseek 3Di:
DVVLVVLLVVCCVVVVDDDPPCNVVVVVVQQVVCCVPVPPDPPDRPDDDPVVVLQVSLVSQVLRFDDDPVLVVLLVQLVVLVVVLVCVVVDPDDDPDDNVVSVCSNLVSLVVCCPPPQNVNVCVPPPPPDSLSSLCDGDNRDVVVVNVVCVVCRNPVNDDPDPVVSVCSSVVSVVVVVVVVVCVVVPVVD

Organism: NCBI:txid1176131

Sequence (190 aa):
MAEMLSRYIAIILSGERALPLDYEAQARRDAAAEREYCFVSSILHTLVDYNAFLESVARRVGCEPRLPVVSVLLFNLHMTAVVLLVLEWLSWSRWMIPLWATVQLWVSRVVGFILFENGLILKWWLYPN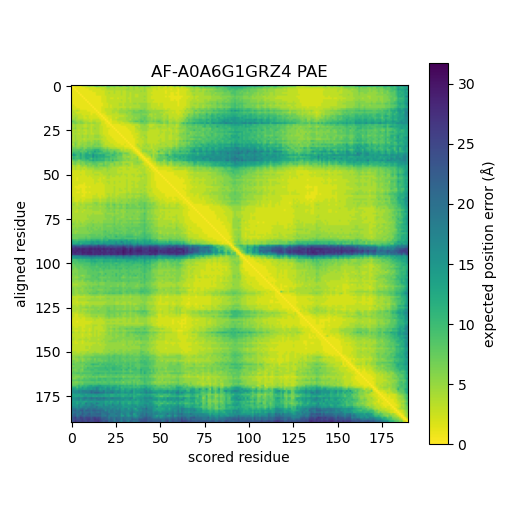WAVWCRQRGPGATPKVLDDTLRRVDFWESTAVTKSFILLILWSVPAFYVQRILCAPVFSHT

pLDDT: mean 86.39, std 9.52, range [40.41, 96.62]

Radius of gyration: 20.79 Å; Cα contacts (8 Å, |Δi|>4): 127; chains: 1; bounding box: 48×38×60 Å